Protein AF-A0A7C5S5B1-F1 (afdb_monomer)

Solvent-accessible surface area (backbone atoms only — not comparable to full-atom values): 14044 Å² total; per-residue (Å²): 132,90,48,67,21,18,16,51,65,74,89,55,60,49,72,67,15,40,52,41,48,51,36,43,62,54,70,46,83,62,82,63,63,29,61,77,14,32,23,47,77,67,80,85,59,68,52,52,33,21,38,44,18,24,42,30,31,57,77,70,72,34,48,59,76,55,89,88,73,77,79,62,73,26,40,37,37,43,47,44,54,26,31,36,39,35,38,82,34,47,38,22,26,37,30,38,26,39,29,66,60,62,76,93,36,61,42,76,59,54,86,89,52,49,77,50,76,28,77,60,92,57,35,34,41,40,39,38,34,34,92,82,60,56,48,50,73,47,44,81,36,64,46,31,35,32,80,56,74,39,87,66,51,41,81,60,61,72,50,33,9,26,67,45,28,43,84,42,58,68,48,81,38,69,62,70,76,60,87,65,74,80,66,77,61,50,73,49,72,39,59,70,65,25,74,19,57,28,37,40,38,29,68,31,68,37,37,38,35,37,23,43,85,86,70,49,75,77,47,74,52,74,46,55,60,44,80,44,79,48,81,40,60,95,48,79,72,43,61,31,38,37,39,37,40,44,94,94,47,76,49,78,45,80,41,40,29,99

Radius of gyration: 26.5 Å; Cα contacts (8 Å, |Δi|>4): 617; chains: 1; bounding box: 62×45×68 Å

Secondary structure (DSSP, 8-state):
---TT-TTSSS--SHHHHHHHHHHHTT---SS--HHHH-SS-SS--SHHHHHHHHHHHHHSSS-SSTT--PPPEEEEE-SSEEEEEE-S-EEEEEEEEESS-GGGEEE--TT-EEEEEEETTEEEEEEE-TT-PPPPSEEEEEEEESS--SS-EEEEEEEEETTS-B--EEEEE----SS------EEEESSSBSSEEEEEESS-EEEEEEETTS-EEEEEEE-SEEEEEE-TTS-SEEEEEEEEETTEEEEEEEEE-

Structure (mmCIF, N/CA/C/O backbone):
data_AF-A0A7C5S5B1-F1
#
_entry.id   AF-A0A7C5S5B1-F1
#
loop_
_atom_site.group_PDB
_atom_site.id
_atom_site.type_symbol
_atom_site.label_atom_id
_atom_site.label_alt_id
_atom_site.label_comp_id
_atom_site.label_asym_id
_atom_site.label_entity_id
_atom_site.label_seq_id
_atom_site.pdbx_PDB_ins_code
_atom_site.Cartn_x
_atom_site.Cartn_y
_atom_site.Cartn_z
_atom_site.occupancy
_atom_site.B_iso_or_equiv
_atom_site.auth_seq_id
_atom_site.auth_comp_id
_atom_site.auth_asym_id
_atom_site.auth_atom_id
_atom_site.pdbx_PDB_model_num
ATOM 1 N N . ASP A 1 1 ? 20.375 -7.289 -25.807 1.00 67.69 1 ASP A N 1
ATOM 2 C CA . ASP A 1 1 ? 20.723 -6.265 -24.810 1.00 67.69 1 ASP A CA 1
ATOM 3 C C . ASP A 1 1 ? 19.688 -6.277 -23.713 1.00 67.69 1 ASP A C 1
ATOM 5 O O . ASP A 1 1 ? 18.539 -6.585 -24.000 1.00 67.69 1 ASP A O 1
ATOM 9 N N . LEU A 1 2 ? 20.119 -6.026 -22.481 1.00 88.00 2 LEU A N 1
ATOM 10 C CA . LEU A 1 2 ? 19.233 -5.915 -21.328 1.00 88.00 2 LEU A CA 1
ATOM 11 C C . LEU A 1 2 ? 18.385 -4.647 -21.481 1.00 88.00 2 LEU A C 1
ATOM 13 O O . LEU A 1 2 ? 18.950 -3.563 -21.650 1.00 88.00 2 LEU A O 1
ATOM 17 N N . LEU A 1 3 ? 17.060 -4.782 -21.444 1.00 96.12 3 LEU A N 1
ATOM 18 C CA . LEU A 1 3 ? 16.121 -3.669 -21.568 1.00 96.12 3 LEU A CA 1
ATOM 19 C C . LEU A 1 3 ? 15.296 -3.585 -20.287 1.00 96.12 3 LEU A C 1
ATOM 21 O O . LEU A 1 3 ? 14.285 -4.257 -20.139 1.00 96.12 3 LEU A O 1
ATOM 25 N N . PHE A 1 4 ? 15.756 -2.772 -19.339 1.00 97.56 4 PHE A N 1
ATOM 26 C CA . PHE A 1 4 ? 15.071 -2.628 -18.058 1.00 97.56 4 PHE A CA 1
ATOM 27 C C . PHE A 1 4 ? 13.624 -2.180 -18.238 1.00 97.56 4 PHE A C 1
ATOM 29 O O . PHE A 1 4 ? 13.352 -1.238 -18.983 1.00 97.56 4 PHE A O 1
ATOM 36 N N . GLY A 1 5 ? 12.728 -2.842 -17.520 1.00 97.25 5 GLY A N 1
ATOM 37 C CA . GLY A 1 5 ? 11.296 -2.621 -17.582 1.00 97.25 5 GLY A CA 1
ATOM 38 C C . GLY A 1 5 ? 10.583 -3.408 -18.680 1.00 97.25 5 GLY A C 1
ATOM 39 O O . GLY A 1 5 ? 9.371 -3.440 -18.618 1.00 97.25 5 GLY A O 1
ATOM 40 N N . ASP A 1 6 ? 11.258 -4.064 -19.636 1.00 98.50 6 ASP A N 1
ATOM 41 C CA . ASP A 1 6 ? 10.621 -4.943 -20.646 1.00 98.50 6 ASP A CA 1
ATOM 42 C C . ASP A 1 6 ? 10.401 -6.346 -20.059 1.00 98.50 6 ASP A C 1
ATOM 44 O O . ASP A 1 6 ? 11.161 -7.295 -20.291 1.00 98.50 6 ASP A O 1
ATOM 48 N N . SER A 1 7 ? 9.395 -6.452 -19.199 1.00 98.25 7 SER A N 1
ATOM 49 C CA . SER A 1 7 ? 9.131 -7.648 -18.396 1.00 98.25 7 SER A CA 1
ATOM 50 C C . SER A 1 7 ? 8.442 -8.742 -19.209 1.00 98.25 7 SER A C 1
ATOM 52 O O . SER A 1 7 ? 8.578 -9.924 -18.883 1.00 98.25 7 SER A O 1
ATOM 54 N N . ASN A 1 8 ? 7.725 -8.372 -20.274 1.00 97.94 8 ASN A N 1
ATOM 55 C CA . ASN A 1 8 ? 7.031 -9.305 -21.162 1.00 97.94 8 ASN A CA 1
ATOM 56 C C . ASN A 1 8 ? 7.862 -9.714 -22.401 1.00 97.94 8 ASN A C 1
ATOM 58 O O . ASN A 1 8 ? 7.348 -10.413 -23.276 1.00 97.94 8 ASN A O 1
ATOM 62 N N . CYS A 1 9 ? 9.138 -9.324 -22.467 1.00 97.12 9 CYS A N 1
ATOM 63 C CA . CYS A 1 9 ? 10.077 -9.683 -23.530 1.00 97.12 9 CYS A CA 1
ATOM 64 C C . CYS A 1 9 ? 9.662 -9.221 -24.943 1.00 97.12 9 CYS A C 1
ATOM 66 O O . CYS A 1 9 ? 10.025 -9.880 -25.929 1.00 97.12 9 CYS A O 1
ATOM 68 N N . ASP A 1 10 ? 8.884 -8.144 -25.071 1.00 97.81 10 ASP A N 1
ATOM 69 C CA . ASP A 1 10 ? 8.371 -7.652 -26.355 1.00 97.81 10 ASP A CA 1
ATOM 70 C C . ASP A 1 10 ? 9.231 -6.546 -26.996 1.00 97.81 10 ASP A C 1
ATOM 72 O O . ASP A 1 10 ? 8.920 -6.070 -28.095 1.00 97.81 10 ASP A O 1
ATOM 76 N N . ILE A 1 11 ? 10.371 -6.213 -26.374 1.00 96.75 11 ILE A N 1
ATOM 77 C CA . ILE A 1 11 ? 11.351 -5.207 -26.818 1.00 96.75 11 ILE A CA 1
ATOM 78 C C . ILE A 1 11 ? 10.810 -3.769 -26.688 1.00 96.75 11 ILE A C 1
ATOM 80 O O . ILE A 1 11 ? 11.412 -2.810 -27.178 1.00 96.75 11 ILE A O 1
ATOM 84 N N . SER A 1 12 ? 9.690 -3.582 -25.997 1.00 97.12 12 SER A N 1
ATOM 85 C CA . SER A 1 12 ? 9.128 -2.277 -25.662 1.00 97.12 12 SER A CA 1
ATOM 86 C C . SER A 1 12 ? 8.942 -2.172 -24.154 1.00 97.12 12 SER A C 1
ATOM 88 O O . SER A 1 12 ? 8.744 -3.163 -23.477 1.00 97.12 12 SER A O 1
ATOM 90 N N . VAL A 1 13 ? 8.999 -0.949 -23.622 1.00 98.19 13 VAL A N 1
ATOM 91 C CA . VAL A 1 13 ? 8.692 -0.696 -22.207 1.00 98.19 13 VAL A CA 1
ATOM 92 C C . VAL A 1 13 ? 7.427 0.144 -22.141 1.00 98.19 13 VAL A C 1
ATOM 94 O O . VAL A 1 13 ? 7.411 1.297 -22.584 1.00 98.19 13 VAL A O 1
ATOM 97 N N . ASN A 1 14 ? 6.340 -0.445 -21.655 1.00 97.62 14 ASN A N 1
ATOM 98 C CA . ASN A 1 14 ? 5.025 0.173 -21.562 1.00 97.62 14 ASN A CA 1
ATOM 99 C C . ASN A 1 14 ? 4.201 -0.402 -20.392 1.00 97.62 14 ASN A C 1
ATOM 101 O O . ASN A 1 14 ? 4.670 -1.195 -19.582 1.00 97.62 14 ASN A O 1
ATOM 105 N N . VAL A 1 15 ? 2.945 0.031 -20.265 1.00 96.69 15 VAL A N 1
ATOM 106 C CA . VAL A 1 15 ? 2.075 -0.363 -19.142 1.00 96.69 15 VAL A CA 1
ATOM 107 C C . VAL A 1 15 ? 1.866 -1.881 -19.032 1.00 96.69 15 VAL A C 1
ATOM 10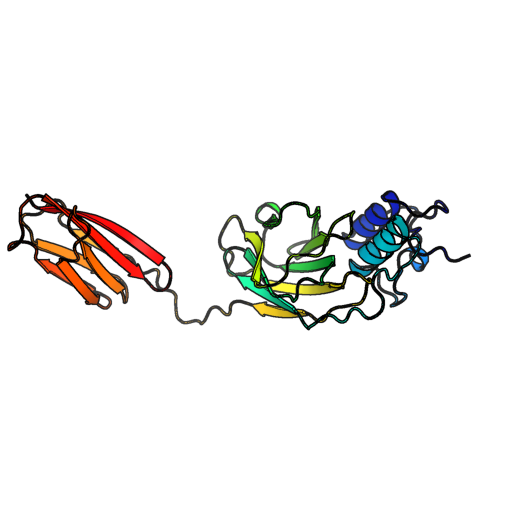9 O O . VAL A 1 15 ? 1.658 -2.386 -17.930 1.00 96.69 15 VAL A O 1
ATOM 112 N N . LEU A 1 16 ? 1.944 -2.625 -20.140 1.00 98.00 16 LEU A N 1
ATOM 113 C CA . LEU A 1 16 ? 1.831 -4.084 -20.128 1.00 98.00 16 LEU A CA 1
ATOM 114 C C . LEU A 1 16 ? 2.966 -4.736 -19.342 1.00 98.00 16 LEU A C 1
ATOM 116 O O . LEU A 1 16 ? 2.739 -5.773 -18.721 1.00 98.00 16 LEU A O 1
ATOM 120 N N . ASP A 1 17 ? 4.143 -4.122 -19.302 1.00 98.56 17 ASP A N 1
ATOM 121 C CA . ASP A 1 17 ? 5.257 -4.623 -18.512 1.00 98.56 17 ASP A CA 1
ATOM 122 C C . ASP A 1 17 ? 5.016 -4.467 -17.021 1.00 98.56 17 ASP A C 1
ATOM 124 O O . ASP A 1 17 ? 5.146 -5.436 -16.282 1.00 98.56 17 ASP A O 1
ATOM 128 N N . ALA A 1 18 ? 4.552 -3.291 -16.587 1.00 97.50 18 ALA A N 1
ATOM 129 C CA . ALA A 1 18 ? 4.177 -3.067 -15.193 1.00 97.50 18 ALA A CA 1
ATOM 130 C C . ALA A 1 18 ? 3.102 -4.074 -14.741 1.00 97.50 18 ALA A C 1
ATOM 132 O O . ALA A 1 18 ? 3.206 -4.660 -13.665 1.00 97.50 18 ALA A O 1
ATOM 133 N N . ILE A 1 19 ? 2.103 -4.347 -15.591 1.00 97.69 19 ILE A N 1
ATOM 134 C CA . ILE A 1 19 ? 1.089 -5.385 -15.339 1.00 97.69 19 ILE A CA 1
ATOM 135 C C . ILE A 1 19 ? 1.704 -6.793 -15.304 1.00 97.69 19 ILE A C 1
ATOM 137 O O . ILE A 1 19 ? 1.290 -7.635 -14.506 1.00 97.69 19 ILE A O 1
ATOM 141 N N . THR A 1 20 ? 2.687 -7.072 -16.156 1.00 98.50 20 THR A N 1
ATOM 142 C CA . THR A 1 20 ? 3.389 -8.362 -16.191 1.00 98.50 20 THR A CA 1
ATOM 143 C C . THR A 1 20 ? 4.185 -8.586 -14.904 1.00 98.50 20 THR A C 1
ATOM 145 O O . THR A 1 20 ? 4.078 -9.659 -14.307 1.00 98.50 20 THR A O 1
ATOM 148 N N . THR A 1 21 ? 4.879 -7.562 -14.408 1.00 98.44 21 THR A N 1
ATOM 149 C CA . THR A 1 21 ? 5.582 -7.585 -13.118 1.00 98.44 21 THR A CA 1
ATOM 150 C C . THR A 1 21 ? 4.613 -7.761 -11.952 1.00 98.44 21 THR A C 1
ATOM 152 O O . THR A 1 21 ? 4.827 -8.634 -11.114 1.00 98.44 21 THR A O 1
ATOM 155 N N . VAL A 1 22 ? 3.482 -7.039 -11.940 1.00 98.19 22 VAL A N 1
ATOM 156 C CA . VAL A 1 22 ? 2.398 -7.246 -10.956 1.00 98.19 22 VAL A CA 1
ATOM 157 C C . VAL A 1 22 ? 1.950 -8.707 -10.937 1.00 98.19 22 VAL A C 1
ATOM 159 O O . VAL A 1 22 ? 1.854 -9.309 -9.870 1.00 98.19 22 VAL A O 1
ATOM 162 N N . ASN A 1 23 ? 1.700 -9.305 -12.105 1.00 97.94 23 ASN A N 1
ATOM 163 C CA . ASN A 1 23 ? 1.279 -10.701 -12.192 1.00 97.94 23 ASN A CA 1
ATOM 164 C C . ASN A 1 23 ? 2.319 -11.655 -11.599 1.00 97.94 23 ASN A C 1
ATOM 166 O O . ASN A 1 23 ? 1.945 -12.536 -10.825 1.00 97.94 23 ASN A O 1
ATOM 170 N N . PHE A 1 24 ? 3.598 -11.463 -11.927 1.00 98.06 24 PHE A N 1
ATOM 171 C CA . PHE A 1 24 ? 4.688 -12.260 -11.368 1.00 98.06 24 PHE A CA 1
ATOM 172 C C . PHE A 1 24 ? 4.740 -12.162 -9.834 1.00 98.06 24 PHE A C 1
ATOM 174 O O . PHE A 1 24 ? 4.733 -13.185 -9.148 1.00 98.06 24 PHE A O 1
ATOM 181 N N . ILE A 1 25 ? 4.703 -10.942 -9.285 1.00 97.62 25 ILE A N 1
ATOM 182 C CA . ILE A 1 25 ? 4.757 -10.684 -7.834 1.00 97.62 25 ILE A CA 1
ATOM 183 C C . ILE A 1 25 ? 3.582 -11.333 -7.099 1.00 97.62 25 ILE A C 1
ATOM 185 O O . ILE A 1 25 ? 3.735 -11.901 -6.016 1.00 97.62 25 ILE A O 1
ATOM 189 N N . LEU A 1 26 ? 2.396 -11.283 -7.702 1.00 95.38 26 LEU A N 1
ATOM 190 C CA . LEU A 1 26 ? 1.177 -11.886 -7.167 1.00 95.38 26 LEU A CA 1
ATOM 191 C C . LEU A 1 26 ? 1.145 -13.420 -7.296 1.00 95.38 26 LEU A C 1
ATOM 193 O O . LEU A 1 26 ? 0.157 -14.051 -6.920 1.00 95.38 26 LEU A O 1
ATOM 197 N N . GLY A 1 27 ? 2.224 -14.039 -7.782 1.00 94.31 27 GLY A N 1
ATOM 198 C CA . GLY A 1 27 ? 2.364 -15.489 -7.897 1.00 94.31 27 GLY A CA 1
ATOM 199 C C . GLY A 1 27 ? 1.636 -16.086 -9.099 1.00 94.31 27 GLY A C 1
ATOM 200 O O . GLY A 1 27 ? 1.498 -17.310 -9.180 1.00 94.31 27 GLY A O 1
ATOM 201 N N . ASN A 1 28 ? 1.177 -15.251 -10.035 1.00 94.50 28 ASN A N 1
ATOM 202 C CA . ASN A 1 28 ? 0.786 -15.729 -11.353 1.00 94.50 28 ASN A CA 1
ATOM 203 C C . ASN A 1 28 ? 2.050 -16.065 -12.154 1.00 94.50 28 ASN A C 1
ATOM 205 O O . ASN A 1 28 ? 3.147 -15.602 -11.851 1.00 94.50 28 ASN A O 1
ATOM 209 N N . ASN A 1 29 ? 1.893 -16.878 -13.194 1.00 94.12 29 ASN A N 1
ATOM 210 C CA . ASN A 1 29 ? 3.006 -17.320 -14.028 1.00 94.12 29 ASN A CA 1
ATOM 211 C C . ASN A 1 29 ? 2.892 -16.697 -15.430 1.00 94.12 29 ASN A C 1
ATOM 213 O O . ASN A 1 29 ? 2.373 -17.370 -16.327 1.00 94.12 29 ASN A O 1
ATOM 217 N N . PRO A 1 30 ? 3.271 -15.414 -15.615 1.00 96.31 30 PRO A N 1
ATOM 218 C CA . PRO A 1 30 ? 3.295 -14.807 -16.941 1.00 96.31 30 PRO A CA 1
ATOM 219 C C . PRO A 1 30 ? 4.265 -15.563 -17.860 1.00 96.31 30 PRO A C 1
ATOM 221 O O . PRO A 1 30 ? 5.334 -15.992 -17.429 1.00 96.31 30 PRO A O 1
ATOM 224 N N . ASP A 1 31 ? 3.868 -15.743 -19.119 1.00 95.50 31 ASP A N 1
ATOM 225 C CA . ASP A 1 31 ? 4.674 -16.400 -20.149 1.00 95.50 31 ASP A CA 1
ATOM 226 C C . ASP A 1 31 ? 4.518 -15.629 -21.475 1.00 95.50 31 ASP A C 1
ATOM 228 O O . ASP A 1 31 ? 3.399 -15.555 -21.999 1.00 95.50 31 ASP A O 1
ATOM 232 N N . PRO A 1 32 ? 5.592 -15.025 -22.015 1.00 95.94 32 PRO A N 1
ATOM 233 C CA . PRO A 1 32 ? 6.959 -15.021 -21.482 1.00 95.94 32 PRO A CA 1
ATOM 234 C C . PRO A 1 32 ? 7.130 -14.106 -20.253 1.00 95.94 32 PRO A C 1
ATOM 236 O O . PRO A 1 32 ? 6.294 -13.249 -19.970 1.00 95.94 32 PRO A O 1
ATOM 239 N N . PHE A 1 33 ? 8.247 -14.282 -19.541 1.00 98.06 33 PHE A N 1
ATOM 240 C CA . PHE A 1 33 ? 8.680 -13.384 -18.469 1.00 98.06 33 PHE A CA 1
ATOM 241 C C . PHE A 1 33 ? 10.201 -13.202 -18.484 1.00 98.06 33 PHE A C 1
ATOM 243 O O . PHE A 1 33 ? 10.954 -14.168 -18.330 1.00 98.06 33 PHE A O 1
ATOM 250 N N . CYS A 1 34 ? 10.656 -11.962 -18.663 1.00 98.00 34 CYS A N 1
ATOM 251 C CA . CYS A 1 34 ? 12.070 -11.603 -18.696 1.00 98.00 34 CYS A CA 1
ATOM 252 C C . CYS A 1 34 ? 12.517 -11.097 -17.324 1.00 98.00 34 CYS A C 1
ATOM 254 O O . CYS A 1 34 ? 12.536 -9.894 -17.087 1.00 98.00 34 CYS A O 1
ATOM 256 N N . PHE A 1 35 ? 12.905 -12.018 -16.435 1.00 97.94 35 PHE A N 1
ATOM 257 C CA . PHE A 1 35 ? 13.292 -11.692 -15.055 1.00 97.94 35 PHE A CA 1
ATOM 258 C C . PHE A 1 35 ? 14.371 -10.601 -14.982 1.00 97.94 35 PHE A C 1
ATOM 260 O O . PHE A 1 35 ? 14.178 -9.616 -14.289 1.00 97.94 35 PHE A O 1
ATOM 267 N N . ASP A 1 36 ? 15.459 -10.723 -15.752 1.00 98.06 36 ASP A N 1
ATOM 268 C CA . ASP A 1 36 ? 16.558 -9.744 -15.713 1.00 98.06 36 ASP A CA 1
ATOM 269 C C . ASP A 1 36 ? 16.122 -8.338 -16.174 1.00 98.06 36 ASP A C 1
ATOM 271 O O . ASP A 1 36 ? 16.683 -7.337 -15.735 1.00 98.06 36 ASP A O 1
ATOM 275 N N . ASN A 1 37 ? 15.138 -8.249 -17.077 1.00 98.19 37 ASN A N 1
ATOM 276 C CA . ASN A 1 37 ? 14.565 -6.968 -17.495 1.00 98.19 37 ASN A CA 1
ATOM 277 C C . ASN A 1 37 ? 13.599 -6.422 -16.434 1.00 98.19 37 ASN A C 1
ATOM 279 O O . ASN A 1 37 ? 13.544 -5.208 -16.235 1.00 98.19 37 ASN A O 1
ATOM 283 N N . ALA A 1 38 ? 12.831 -7.314 -15.803 1.00 98.25 38 ALA A N 1
ATOM 284 C CA . ALA A 1 38 ? 11.865 -6.992 -14.764 1.00 98.25 38 ALA A CA 1
ATOM 285 C C . ALA A 1 38 ? 12.537 -6.559 -13.455 1.00 98.25 38 ALA A C 1
ATOM 287 O O . ALA A 1 38 ? 11.957 -5.742 -12.765 1.00 98.25 38 ALA A O 1
ATOM 288 N N . ASP A 1 39 ? 13.737 -7.049 -13.138 1.00 98.19 39 ASP A N 1
ATOM 289 C CA . ASP A 1 39 ? 14.587 -6.580 -12.032 1.00 98.19 39 ASP A CA 1
ATOM 290 C C . ASP A 1 39 ? 15.260 -5.249 -12.428 1.00 98.19 39 ASP A C 1
ATOM 292 O O . ASP A 1 39 ? 16.389 -5.169 -12.935 1.00 98.19 39 ASP A O 1
ATOM 296 N N . VAL A 1 40 ? 14.497 -4.165 -12.297 1.00 97.25 40 VAL A N 1
ATOM 297 C CA . VAL A 1 40 ? 14.873 -2.828 -12.754 1.00 97.25 40 VAL A CA 1
ATOM 298 C C . VAL A 1 40 ? 15.928 -2.223 -11.839 1.00 97.25 40 VAL A C 1
ATOM 300 O O . VAL A 1 40 ? 16.819 -1.522 -12.339 1.00 97.25 40 VAL A O 1
ATOM 303 N N . ASN A 1 41 ? 15.857 -2.453 -10.529 1.00 95.12 41 ASN A N 1
ATOM 304 C CA . ASN A 1 41 ? 16.839 -1.920 -9.583 1.00 95.12 41 ASN A CA 1
ATOM 305 C C . ASN A 1 41 ? 18.106 -2.805 -9.462 1.00 95.12 41 ASN A C 1
ATOM 307 O O . ASN A 1 41 ? 19.127 -2.321 -8.969 1.00 95.12 41 ASN A O 1
ATOM 311 N N . GLN A 1 42 ? 18.084 -4.015 -10.031 1.00 95.25 42 GLN A N 1
ATOM 312 C CA . GLN A 1 42 ? 19.177 -4.990 -10.082 1.00 95.25 42 GLN A CA 1
ATOM 313 C C . GLN A 1 42 ? 19.588 -5.545 -8.716 1.00 95.25 42 GLN A C 1
ATOM 315 O O . GLN A 1 42 ? 20.778 -5.802 -8.484 1.00 95.25 42 GLN A O 1
ATOM 320 N N . ASP A 1 43 ? 18.637 -5.706 -7.802 1.00 96.12 43 ASP A N 1
ATOM 321 C CA . ASP A 1 43 ? 18.888 -6.293 -6.486 1.00 96.12 43 ASP A CA 1
ATOM 322 C C . ASP A 1 43 ? 18.699 -7.825 -6.452 1.00 96.12 43 ASP A C 1
ATOM 324 O O . ASP A 1 43 ? 19.036 -8.475 -5.454 1.00 96.12 43 ASP A O 1
ATOM 328 N N . GLY A 1 44 ? 18.274 -8.420 -7.571 1.00 97.12 44 GLY A N 1
ATOM 329 C CA . GLY A 1 44 ? 18.023 -9.850 -7.720 1.00 97.12 44 GLY A CA 1
ATOM 330 C C . GLY A 1 44 ? 16.641 -10.292 -7.234 1.00 97.12 44 GLY A C 1
ATOM 331 O O . GLY A 1 44 ? 16.388 -11.500 -7.155 1.00 97.12 44 GLY A O 1
ATOM 332 N N . ILE A 1 45 ? 15.763 -9.354 -6.888 1.00 97.38 45 ILE A N 1
ATOM 333 C CA . ILE A 1 45 ? 14.381 -9.560 -6.469 1.00 97.38 45 ILE A CA 1
ATOM 334 C C . ILE A 1 45 ? 13.489 -8.807 -7.461 1.00 97.38 45 ILE A C 1
ATOM 336 O O . ILE A 1 45 ? 13.871 -7.786 -8.007 1.00 97.38 45 ILE A O 1
ATOM 340 N N . VAL A 1 46 ? 12.303 -9.353 -7.736 1.00 98.38 46 VAL A N 1
ATOM 341 C CA . VAL A 1 46 ? 11.269 -8.621 -8.474 1.00 98.38 46 VAL A CA 1
ATOM 342 C C . VAL A 1 46 ? 10.122 -8.345 -7.517 1.00 98.38 46 VAL A C 1
ATOM 344 O O . VAL A 1 46 ? 9.436 -9.279 -7.086 1.00 98.38 46 VAL A O 1
ATOM 347 N N . ASP A 1 47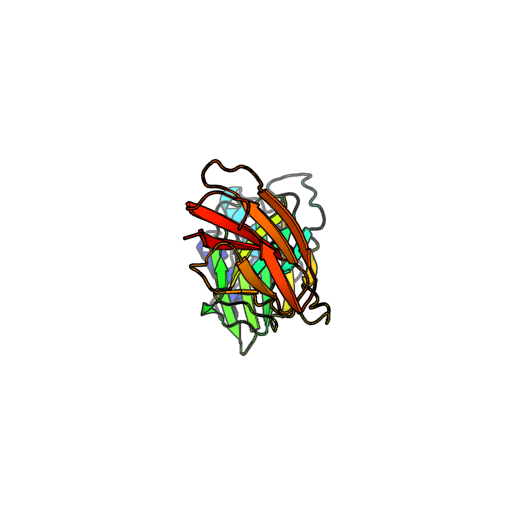 ? 9.926 -7.077 -7.173 1.00 98.44 47 ASP A N 1
ATOM 348 C CA . ASP A 1 47 ? 8.883 -6.608 -6.266 1.00 98.44 47 ASP A CA 1
ATOM 349 C C . ASP A 1 47 ? 8.295 -5.244 -6.688 1.00 98.44 47 ASP A C 1
ATOM 351 O O . ASP A 1 47 ? 8.394 -4.809 -7.839 1.00 98.44 47 ASP A O 1
ATOM 355 N N . VAL A 1 48 ? 7.567 -4.580 -5.787 1.00 98.44 48 VAL A N 1
ATOM 356 C CA . VAL A 1 48 ? 6.939 -3.282 -6.082 1.00 98.44 48 VAL A CA 1
ATOM 357 C C . VAL A 1 48 ? 7.933 -2.199 -6.507 1.00 98.44 48 VAL A C 1
ATOM 359 O O . VAL A 1 48 ? 7.550 -1.275 -7.227 1.00 98.44 48 VAL A O 1
ATOM 362 N N . ILE A 1 49 ? 9.195 -2.290 -6.090 1.00 98.31 49 ILE A N 1
ATOM 363 C CA . ILE A 1 49 ? 10.239 -1.336 -6.457 1.00 98.31 49 ILE A CA 1
ATOM 364 C C . ILE A 1 49 ? 10.467 -1.369 -7.972 1.00 98.31 49 ILE A C 1
ATOM 366 O O . ILE A 1 49 ? 10.576 -0.318 -8.607 1.00 98.31 49 ILE A O 1
ATOM 370 N N . ASP A 1 50 ? 10.402 -2.546 -8.585 1.00 98.56 50 ASP A N 1
ATOM 371 C CA . ASP A 1 50 ? 10.557 -2.710 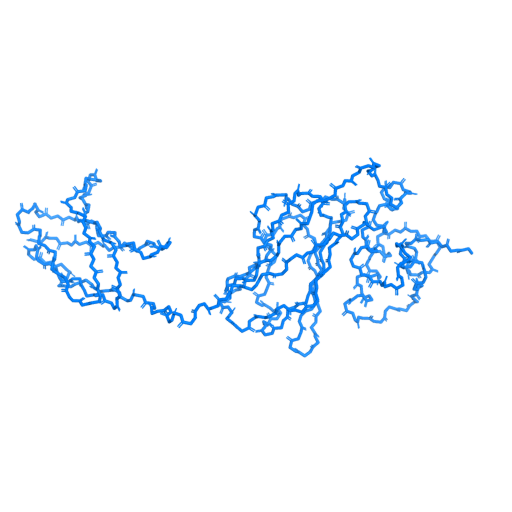-10.027 1.00 98.56 50 ASP A CA 1
ATOM 372 C C . ASP A 1 50 ? 9.369 -2.207 -10.835 1.00 98.56 50 ASP A C 1
ATOM 374 O O . ASP A 1 50 ? 9.536 -1.692 -11.946 1.00 98.56 50 ASP A O 1
ATOM 378 N N . ILE A 1 51 ? 8.163 -2.292 -10.266 1.00 98.31 51 ILE A N 1
ATOM 379 C CA . ILE A 1 51 ? 6.976 -1.654 -10.846 1.00 98.31 51 ILE A CA 1
ATOM 380 C C . ILE A 1 51 ? 7.216 -0.143 -10.933 1.00 98.31 51 ILE A C 1
ATOM 382 O O . ILE A 1 51 ? 7.017 0.451 -11.994 1.00 98.31 51 ILE A O 1
ATOM 386 N N . ILE A 1 52 ? 7.693 0.476 -9.847 1.00 97.88 52 ILE A N 1
ATOM 387 C CA . ILE A 1 52 ? 7.991 1.915 -9.808 1.00 97.88 52 ILE A CA 1
ATOM 388 C C . ILE A 1 52 ? 9.083 2.258 -10.828 1.00 97.88 52 ILE A C 1
ATOM 390 O O . ILE A 1 52 ? 8.936 3.207 -11.598 1.00 97.88 52 ILE A O 1
ATOM 394 N N . GLY A 1 53 ? 10.155 1.463 -10.888 1.00 97.75 53 GLY A N 1
ATOM 395 C CA . GLY A 1 53 ? 11.247 1.660 -11.842 1.00 97.75 53 GLY A CA 1
ATOM 396 C C . GLY A 1 53 ? 10.775 1.571 -13.295 1.00 97.75 53 GLY A C 1
ATOM 397 O O . GLY A 1 53 ? 11.134 2.415 -14.119 1.00 97.75 53 GLY A O 1
ATOM 398 N N . THR A 1 54 ? 9.913 0.602 -13.600 1.00 98.19 54 THR A N 1
ATOM 399 C CA . THR A 1 54 ? 9.286 0.442 -14.920 1.00 98.19 54 THR A CA 1
ATOM 400 C C . THR A 1 54 ? 8.423 1.656 -15.264 1.00 98.19 54 THR A C 1
ATOM 402 O O . THR A 1 54 ? 8.566 2.229 -16.343 1.00 98.19 54 THR A O 1
ATOM 405 N N . ILE A 1 55 ? 7.586 2.123 -14.334 1.00 97.62 55 ILE A N 1
ATOM 406 C CA . ILE A 1 55 ? 6.754 3.324 -14.512 1.00 97.62 55 ILE A CA 1
ATOM 407 C C . ILE A 1 55 ? 7.618 4.567 -14.755 1.00 97.62 55 ILE A C 1
ATOM 409 O O . ILE A 1 55 ? 7.332 5.349 -15.662 1.00 97.62 55 ILE A O 1
ATOM 413 N N . ASN A 1 56 ? 8.723 4.727 -14.028 1.00 97.00 56 ASN A N 1
ATOM 414 C CA . ASN A 1 56 ? 9.656 5.831 -14.245 1.00 97.00 56 ASN A CA 1
ATOM 415 C C . ASN A 1 56 ? 10.251 5.818 -15.660 1.00 97.00 56 ASN A C 1
ATOM 417 O O . ASN A 1 56 ? 10.316 6.871 -16.310 1.00 97.00 56 ASN A O 1
ATOM 421 N N . ILE A 1 57 ? 10.617 4.636 -16.171 1.00 97.38 57 ILE A N 1
ATOM 422 C CA . ILE A 1 57 ? 11.102 4.469 -17.547 1.00 97.38 57 ILE A CA 1
ATOM 423 C C . ILE A 1 57 ? 10.002 4.828 -18.551 1.00 97.38 57 ILE A C 1
ATOM 425 O O . ILE A 1 57 ? 10.278 5.558 -19.501 1.00 97.38 57 ILE A O 1
ATOM 429 N N . ILE A 1 58 ? 8.758 4.395 -18.332 1.00 97.00 58 ILE A N 1
ATOM 430 C CA . ILE A 1 58 ? 7.621 4.726 -19.209 1.00 97.00 58 ILE A CA 1
ATOM 431 C C . ILE A 1 58 ? 7.396 6.243 -19.272 1.00 97.00 58 ILE A C 1
ATOM 433 O O . ILE A 1 58 ? 7.192 6.799 -20.351 1.00 97.00 58 ILE A O 1
ATOM 437 N N . LEU A 1 59 ? 7.432 6.921 -18.123 1.00 95.25 59 LEU A N 1
ATOM 438 C CA . LEU A 1 59 ? 7.105 8.344 -18.021 1.00 95.25 59 LEU A CA 1
ATOM 439 C C . LEU A 1 59 ? 8.241 9.264 -18.484 1.00 95.25 59 LEU A C 1
ATOM 441 O O . LEU A 1 59 ? 7.978 10.341 -19.019 1.00 95.25 59 LEU A O 1
ATOM 445 N N . SER A 1 60 ? 9.499 8.877 -18.254 1.00 94.19 60 SER A N 1
ATOM 446 C CA . SER A 1 60 ? 10.656 9.774 -18.410 1.00 94.19 60 SER A CA 1
ATOM 447 C C . SER A 1 60 ? 11.827 9.196 -19.209 1.00 94.19 60 SER A C 1
ATOM 449 O O . SER A 1 60 ? 12.773 9.918 -19.525 1.00 94.19 60 SER A O 1
ATOM 451 N N . GLY A 1 61 ? 11.795 7.902 -19.532 1.00 94.00 61 GLY A N 1
ATOM 452 C CA . GLY A 1 61 ? 12.924 7.174 -20.115 1.00 94.00 61 GLY A CA 1
ATOM 453 C C . GLY A 1 61 ? 14.072 6.912 -19.134 1.00 94.00 61 GLY A C 1
ATOM 454 O O . GLY A 1 61 ? 15.140 6.467 -19.553 1.00 94.00 61 GLY A O 1
ATOM 455 N N . GLN A 1 62 ? 13.893 7.206 -17.843 1.00 91.44 62 GLN A N 1
ATOM 456 C CA . GLN A 1 62 ? 14.908 7.052 -16.802 1.00 91.44 62 GLN A CA 1
ATOM 457 C C . GLN A 1 62 ? 14.338 6.293 -15.605 1.00 91.44 62 GLN A C 1
ATOM 459 O O . GLN A 1 62 ? 13.179 6.473 -15.260 1.00 91.44 62 GLN A O 1
ATOM 464 N N . LYS A 1 63 ? 15.171 5.487 -14.936 1.00 87.38 63 LYS A N 1
ATOM 465 C CA . LYS A 1 63 ? 14.792 4.779 -13.700 1.00 87.38 63 LYS A CA 1
ATOM 466 C C . LYS A 1 63 ? 14.554 5.735 -12.524 1.00 87.38 63 LYS A C 1
ATOM 468 O O . LYS A 1 63 ? 13.647 5.515 -11.730 1.00 87.38 63 LYS A O 1
ATOM 473 N N . ASN A 1 64 ? 15.339 6.815 -12.452 1.00 87.81 64 ASN A N 1
ATOM 474 C CA . ASN A 1 64 ? 15.343 7.759 -11.333 1.00 87.81 64 ASN A CA 1
ATOM 475 C C . ASN A 1 64 ? 14.921 9.137 -11.848 1.00 87.81 64 ASN A C 1
ATOM 477 O O . ASN A 1 64 ? 15.664 9.772 -12.597 1.00 87.81 64 ASN A O 1
ATOM 481 N N . MET A 1 65 ? 13.740 9.602 -11.445 1.00 85.94 65 MET A N 1
ATOM 482 C CA . MET A 1 65 ? 13.145 10.844 -11.950 1.00 85.94 65 MET A CA 1
ATOM 483 C C . MET A 1 65 ? 13.532 12.079 -11.118 1.00 85.94 65 MET A C 1
ATOM 485 O O . MET A 1 65 ? 13.502 13.205 -11.616 1.00 85.94 65 MET A O 1
ATOM 489 N N . PHE A 1 66 ? 13.935 11.884 -9.859 1.00 88.94 66 PHE A N 1
ATOM 490 C CA . PHE A 1 66 ? 14.152 12.951 -8.880 1.00 88.94 66 PHE A CA 1
ATOM 491 C C . PHE A 1 66 ? 15.565 12.890 -8.279 1.00 88.94 66 PHE A C 1
ATOM 493 O O . PHE A 1 66 ? 15.758 12.357 -7.182 1.00 88.94 66 PHE A O 1
ATOM 500 N N . PRO A 1 67 ? 16.588 13.442 -8.960 1.00 87.88 67 PRO A N 1
ATOM 501 C CA . PRO A 1 67 ? 17.955 13.449 -8.450 1.00 87.88 67 PRO A CA 1
ATOM 502 C C . PRO A 1 67 ? 18.059 14.080 -7.054 1.00 87.88 67 PRO A C 1
ATOM 504 O O . PRO A 1 67 ? 17.617 15.208 -6.838 1.00 87.88 67 PRO A O 1
ATOM 507 N N . GLY A 1 68 ? 18.684 13.366 -6.115 1.00 88.44 68 GLY A N 1
ATOM 508 C CA . GLY A 1 68 ? 18.903 13.845 -4.746 1.00 88.44 68 GLY A CA 1
ATOM 509 C C . GLY A 1 68 ? 17.696 13.723 -3.810 1.00 88.44 68 GLY A C 1
ATOM 510 O O . GLY A 1 68 ? 17.758 14.247 -2.697 1.00 88.44 68 GLY A O 1
ATOM 511 N N . LEU A 1 69 ? 16.618 13.049 -4.228 1.00 91.69 69 LEU A N 1
ATOM 512 C CA . LEU A 1 69 ? 15.543 12.645 -3.324 1.00 91.69 69 LEU A CA 1
ATOM 513 C C . LEU A 1 69 ? 16.110 11.739 -2.223 1.00 91.69 69 LEU A C 1
ATOM 515 O O . LEU A 1 69 ? 16.846 10.801 -2.501 1.00 91.69 69 LEU A O 1
ATOM 519 N N . VAL A 1 70 ? 15.762 12.033 -0.972 1.00 92.75 70 VAL A N 1
ATOM 520 C CA . VAL A 1 70 ? 16.112 11.207 0.186 1.00 92.75 70 VAL A CA 1
ATOM 521 C C . VAL A 1 70 ? 14.854 11.014 1.014 1.00 92.75 70 VAL A C 1
ATOM 523 O O . VAL A 1 70 ? 14.309 11.984 1.545 1.00 92.75 70 VAL A O 1
ATOM 526 N N . SER A 1 71 ? 14.413 9.767 1.123 1.00 94.94 71 SER A N 1
ATOM 527 C CA . SER A 1 71 ? 13.264 9.375 1.937 1.00 94.94 71 SER A CA 1
ATOM 528 C C . SER A 1 71 ? 13.658 9.158 3.394 1.00 94.94 71 SER A C 1
ATOM 530 O O . SER A 1 71 ? 14.754 8.683 3.702 1.00 94.94 71 SER A O 1
ATOM 532 N N . LYS A 1 72 ? 12.748 9.481 4.310 1.00 95.62 72 LYS A N 1
ATOM 533 C CA . LYS A 1 72 ? 12.825 9.04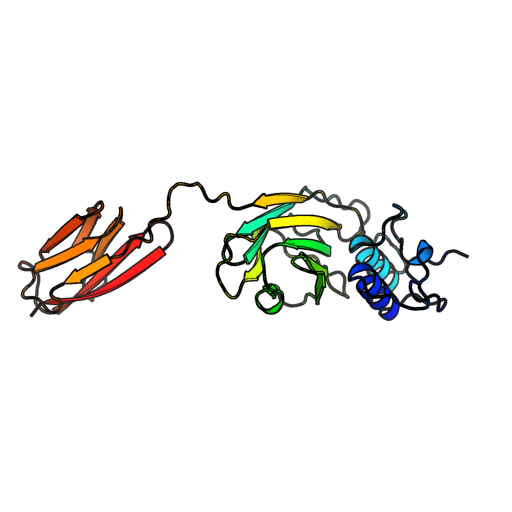5 5.709 1.00 95.62 72 LYS A CA 1
ATOM 534 C C . LYS A 1 72 ? 12.245 7.6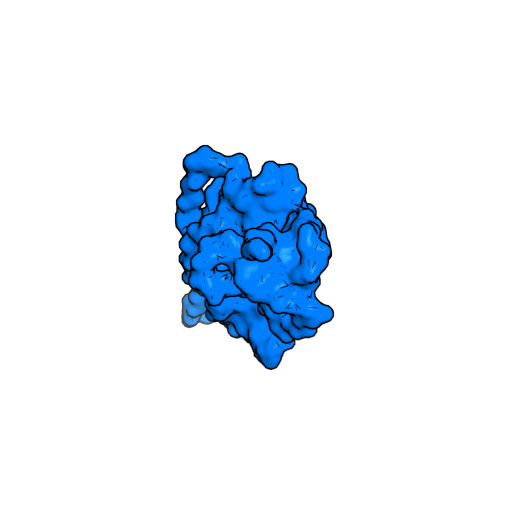41 5.864 1.00 95.62 72 LYS A C 1
ATOM 536 O O . LYS A 1 72 ? 11.329 7.270 5.136 1.00 95.62 72 LYS A O 1
ATOM 541 N N . ASP A 1 73 ? 12.714 6.917 6.881 1.00 96.94 73 ASP A N 1
ATOM 542 C CA . ASP A 1 73 ? 12.064 5.689 7.350 1.00 96.94 73 ASP A CA 1
ATOM 543 C C . ASP A 1 73 ? 10.561 5.939 7.573 1.00 96.94 73 ASP A C 1
ATOM 545 O O . ASP A 1 73 ? 10.164 6.949 8.170 1.00 96.94 73 ASP A O 1
ATOM 549 N N . ALA A 1 74 ? 9.732 4.994 7.134 1.00 95.75 74 ALA A N 1
ATOM 550 C CA . ALA A 1 74 ? 8.285 5.044 7.300 1.00 95.75 74 ALA A CA 1
ATOM 551 C C . ALA A 1 74 ? 7.803 3.987 8.307 1.00 95.75 74 ALA A C 1
ATOM 553 O O . ALA A 1 74 ? 8.467 2.983 8.573 1.00 95.75 74 ALA A O 1
ATOM 554 N N . GLY A 1 75 ? 6.646 4.239 8.916 1.00 96.19 75 GLY A N 1
ATOM 555 C CA . GLY A 1 75 ? 6.001 3.333 9.865 1.00 96.19 75 GLY A CA 1
ATOM 556 C C . GLY A 1 75 ? 4.697 2.798 9.293 1.00 96.19 75 GLY A C 1
ATOM 557 O O . GLY A 1 75 ? 3.899 3.576 8.778 1.00 96.19 75 GLY A O 1
ATOM 558 N N . ILE A 1 76 ? 4.457 1.497 9.407 1.00 97.19 76 ILE A N 1
ATOM 559 C CA . ILE A 1 76 ? 3.190 0.872 9.014 1.00 97.19 76 ILE A CA 1
ATOM 560 C C . ILE A 1 76 ? 2.550 0.206 10.230 1.00 97.19 76 ILE A C 1
ATOM 562 O O . ILE A 1 76 ? 3.224 -0.490 10.989 1.00 97.19 76 ILE A O 1
ATOM 566 N N . PHE A 1 77 ? 1.263 0.448 10.443 1.00 93.88 77 PHE A N 1
ATOM 567 C CA . PHE A 1 77 ? 0.548 0.108 11.667 1.00 93.88 77 PHE A CA 1
ATOM 568 C C . PHE A 1 77 ? -0.646 -0.773 11.328 1.00 93.88 77 PHE A C 1
ATOM 570 O O . PHE A 1 77 ? -1.526 -0.360 10.579 1.00 93.88 77 PHE A O 1
ATOM 577 N N . MET A 1 78 ? -0.669 -1.985 11.877 1.00 91.81 78 MET A N 1
ATOM 578 C CA . MET A 1 78 ? -1.821 -2.875 11.796 1.00 91.81 78 MET A CA 1
ATOM 579 C C . MET A 1 78 ? -2.739 -2.618 12.980 1.00 91.81 78 MET A C 1
ATOM 581 O O . MET A 1 78 ? -2.351 -2.863 14.125 1.00 91.81 78 MET A O 1
ATOM 585 N N . ASN A 1 79 ? -3.936 -2.132 12.685 1.00 87.25 79 ASN A N 1
ATOM 586 C CA . ASN A 1 79 ? -5.005 -1.878 13.637 1.00 87.25 79 ASN A CA 1
ATOM 587 C C . ASN A 1 79 ? -6.107 -2.930 13.463 1.00 87.25 79 ASN A C 1
ATOM 589 O O . ASN A 1 79 ? -6.077 -3.738 12.536 1.00 87.25 79 ASN A O 1
ATOM 593 N N . GLN A 1 80 ? -7.094 -2.927 14.358 1.00 82.19 80 GLN A N 1
ATOM 594 C CA . GLN A 1 80 ? -8.219 -3.858 14.243 1.00 82.19 80 GLN A CA 1
ATOM 595 C C . GLN A 1 80 ? -9.087 -3.553 13.022 1.00 82.19 80 GLN A C 1
ATOM 597 O O . GLN A 1 80 ? -9.623 -4.469 12.419 1.00 82.19 80 GLN A O 1
ATOM 602 N N . ASP A 1 81 ? -9.235 -2.283 12.669 1.00 83.31 81 ASP A N 1
ATOM 603 C CA . ASP A 1 81 ? -10.110 -1.766 11.619 1.00 83.31 81 ASP A CA 1
ATOM 604 C C . ASP A 1 81 ? -9.393 -1.521 10.284 1.00 83.31 81 ASP A C 1
ATOM 606 O O . ASP A 1 81 ? -10.020 -1.059 9.330 1.00 83.31 81 ASP A O 1
ATOM 610 N N . GLY A 1 82 ? -8.097 -1.826 10.191 1.00 90.38 82 GLY A N 1
ATOM 611 C CA . GLY A 1 82 ? -7.341 -1.628 8.963 1.00 90.38 82 GLY A CA 1
ATOM 612 C C . GLY A 1 82 ? -5.849 -1.414 9.164 1.00 90.38 82 GLY A C 1
ATOM 613 O O . GLY A 1 82 ? -5.259 -1.788 10.180 1.00 90.38 82 GLY A O 1
ATOM 614 N N . ILE A 1 83 ? -5.227 -0.789 8.168 1.00 94.44 83 ILE A N 1
ATOM 615 C CA . ILE A 1 83 ? -3.799 -0.473 8.156 1.00 94.44 83 ILE A CA 1
ATOM 616 C C . ILE A 1 83 ? -3.617 1.031 7.987 1.00 94.44 83 ILE A C 1
ATOM 618 O O . ILE A 1 83 ? -4.214 1.642 7.103 1.00 94.44 83 ILE A O 1
ATOM 622 N N . THR A 1 84 ? -2.735 1.606 8.799 1.00 94.94 84 THR A N 1
ATOM 623 C CA . THR A 1 84 ? -2.312 3.007 8.712 1.00 94.94 84 THR A CA 1
ATOM 624 C C . THR A 1 84 ? -0.848 3.076 8.290 1.00 94.94 84 THR A C 1
ATOM 626 O O . THR A 1 84 ? -0.016 2.310 8.777 1.00 94.94 84 THR A O 1
ATOM 629 N N . LEU A 1 85 ? -0.512 4.016 7.412 1.00 96.12 85 LEU A N 1
ATOM 630 C CA . LEU A 1 85 ? 0.856 4.309 6.997 1.00 96.12 85 LEU A CA 1
ATOM 631 C C . LEU A 1 85 ? 1.259 5.697 7.497 1.00 96.12 85 LEU A C 1
ATOM 633 O O . LEU A 1 85 ? 0.487 6.648 7.420 1.00 96.12 85 LEU A O 1
ATOM 637 N N . LYS A 1 86 ? 2.490 5.817 7.989 1.00 93.69 86 LYS A N 1
ATOM 638 C CA . LYS A 1 86 ? 3.112 7.085 8.351 1.00 93.69 86 LYS A CA 1
ATOM 639 C C . LYS A 1 86 ? 4.394 7.288 7.559 1.00 93.69 86 LYS A C 1
ATOM 641 O O . LYS A 1 86 ? 5.369 6.578 7.795 1.00 93.69 86 LYS A O 1
ATOM 646 N N . SER A 1 87 ? 4.409 8.268 6.662 1.00 95.06 87 SER A N 1
ATOM 647 C CA . SER A 1 87 ? 5.557 8.552 5.790 1.00 95.06 87 SER A CA 1
ATOM 648 C C . SER A 1 87 ? 5.804 10.056 5.635 1.00 95.06 87 SER A C 1
ATOM 650 O O . SER A 1 87 ? 5.031 10.891 6.112 1.00 95.06 87 SER A O 1
ATOM 652 N N . ASP A 1 88 ? 6.898 10.421 4.970 1.00 92.00 88 ASP A N 1
ATOM 653 C CA . ASP A 1 88 ? 7.197 11.799 4.568 1.00 92.00 88 ASP A CA 1
ATOM 654 C C . ASP A 1 88 ? 6.591 12.188 3.204 1.00 92.00 88 ASP A C 1
ATOM 656 O O . ASP A 1 88 ? 6.826 13.300 2.735 1.00 92.00 88 ASP A O 1
ATOM 660 N N . GLY A 1 89 ? 5.785 11.306 2.599 1.00 92.81 89 GLY A N 1
ATOM 661 C CA . GLY A 1 89 ? 5.104 11.546 1.324 1.00 92.81 89 GLY A CA 1
ATOM 662 C C . GLY A 1 89 ? 5.961 11.293 0.086 1.00 92.81 89 GLY A C 1
ATOM 663 O O . GLY A 1 89 ? 5.670 11.839 -0.973 1.00 92.81 89 GLY A O 1
ATOM 664 N N . THR A 1 90 ? 7.035 10.510 0.219 1.00 95.25 90 THR A N 1
ATOM 665 C CA . THR A 1 90 ? 7.938 10.164 -0.894 1.00 95.25 90 THR A CA 1
ATOM 666 C C . THR A 1 90 ? 7.751 8.745 -1.435 1.00 95.25 90 THR A C 1
ATOM 668 O O . THR A 1 90 ? 8.359 8.401 -2.447 1.00 95.25 90 THR A O 1
ATOM 671 N N . LEU A 1 91 ? 6.933 7.918 -0.775 1.00 97.06 91 LEU A N 1
ATOM 672 C CA . LEU A 1 91 ? 6.666 6.537 -1.184 1.00 97.06 91 LEU A CA 1
ATOM 673 C C . LEU A 1 91 ? 5.809 6.511 -2.450 1.00 97.06 91 LEU A C 1
ATOM 675 O O . LEU A 1 91 ? 4.748 7.123 -2.468 1.00 97.06 91 LEU A O 1
ATOM 679 N N . ALA A 1 92 ? 6.240 5.785 -3.476 1.00 95.81 92 ALA A N 1
ATOM 680 C CA . ALA A 1 92 ? 5.508 5.625 -4.736 1.00 95.81 92 ALA A CA 1
ATOM 681 C C . ALA A 1 92 ? 4.725 4.308 -4.801 1.00 95.81 92 ALA A C 1
ATOM 683 O O . ALA A 1 92 ? 3.705 4.212 -5.480 1.00 95.81 92 ALA A O 1
ATOM 684 N N . GLY A 1 93 ? 5.171 3.301 -4.052 1.00 97.00 93 GLY A N 1
ATOM 685 C CA . GLY A 1 93 ? 4.496 2.018 -3.986 1.00 97.00 93 GLY A CA 1
ATOM 686 C C . GLY A 1 93 ? 4.840 1.246 -2.724 1.00 97.00 93 GLY A C 1
ATOM 687 O O . GLY A 1 93 ? 5.855 1.488 -2.065 1.00 97.00 93 GLY A O 1
ATOM 688 N N . LEU A 1 94 ? 3.951 0.325 -2.381 1.00 98.25 94 LEU A N 1
ATOM 689 C CA . LEU A 1 94 ? 4.021 -0.516 -1.201 1.00 98.25 94 LEU A CA 1
ATOM 690 C C . LEU A 1 94 ? 3.570 -1.934 -1.553 1.00 98.25 94 LEU A C 1
ATOM 692 O O . LEU A 1 94 ? 2.487 -2.141 -2.097 1.00 98.25 94 LEU A O 1
ATOM 696 N N . GLN A 1 95 ? 4.379 -2.907 -1.159 1.00 98.50 95 GLN A N 1
ATOM 697 C CA . GLN A 1 95 ? 4.045 -4.319 -1.128 1.00 98.50 95 GLN A CA 1
ATOM 698 C C . GLN A 1 95 ? 3.974 -4.771 0.319 1.00 98.50 95 GLN A C 1
ATOM 700 O O . GLN A 1 95 ? 4.838 -4.444 1.134 1.00 98.50 95 GLN A O 1
ATOM 705 N N . PHE A 1 96 ? 2.968 -5.563 0.653 1.00 97.12 96 PHE A N 1
ATOM 706 C CA . PHE A 1 96 ? 2.853 -6.124 1.987 1.00 97.12 96 PHE A CA 1
ATOM 707 C C . PHE A 1 96 ? 2.247 -7.518 1.959 1.00 97.12 96 PHE A C 1
ATOM 709 O O . PHE A 1 96 ? 1.511 -7.895 1.050 1.00 97.12 96 PHE A O 1
ATOM 716 N N . GLU A 1 97 ? 2.525 -8.271 3.010 1.00 95.38 97 GLU A N 1
ATOM 717 C CA . GLU A 1 97 ? 1.877 -9.533 3.299 1.00 95.38 97 GLU A CA 1
ATOM 718 C C . GLU A 1 97 ? 1.146 -9.433 4.635 1.00 95.38 97 GLU A C 1
ATOM 720 O O . GLU A 1 97 ? 1.706 -8.961 5.630 1.00 95.38 97 GLU A O 1
ATOM 725 N N . ILE A 1 98 ? -0.092 -9.913 4.667 1.00 93.31 98 ILE A N 1
ATOM 726 C CA . ILE A 1 98 ? -0.874 -10.060 5.893 1.00 93.31 98 ILE A CA 1
ATOM 727 C C . ILE A 1 98 ? -1.396 -11.487 6.012 1.00 93.31 98 ILE A C 1
ATOM 729 O O . ILE A 1 98 ? -1.784 -12.112 5.027 1.00 93.31 98 ILE A O 1
ATOM 733 N N . PHE A 1 99 ? -1.410 -12.002 7.233 1.00 89.44 99 PHE A N 1
ATOM 734 C CA . PHE A 1 99 ? -2.004 -13.289 7.574 1.00 89.44 99 PHE A CA 1
ATOM 735 C C . PHE A 1 99 ? -3.253 -13.080 8.421 1.00 89.44 99 PHE A C 1
ATOM 737 O O . PHE A 1 99 ? -3.353 -12.076 9.118 1.00 89.44 99 PHE A O 1
ATOM 744 N N . GLY A 1 100 ? -4.179 -14.040 8.401 1.00 80.69 100 GLY A N 1
ATOM 745 C CA . GLY A 1 100 ? -5.323 -14.062 9.326 1.00 80.69 100 GLY A CA 1
ATOM 746 C C . GLY A 1 100 ? -6.504 -13.167 8.935 1.00 80.69 100 GLY A C 1
ATOM 747 O O . GLY A 1 100 ? -7.487 -13.124 9.666 1.00 80.69 100 GLY A O 1
ATOM 748 N N . VAL A 1 101 ? -6.442 -12.503 7.778 1.00 78.31 101 VAL A N 1
ATOM 749 C CA . VAL A 1 101 ? -7.525 -11.677 7.216 1.00 78.31 101 VAL A CA 1
ATOM 750 C C . VAL A 1 101 ? -8.077 -12.350 5.963 1.00 78.31 101 VAL A C 1
ATOM 752 O O . VAL A 1 101 ? -7.308 -12.941 5.200 1.00 78.31 101 VAL A O 1
ATOM 755 N N . HIS A 1 102 ? -9.395 -12.292 5.739 1.00 74.94 102 HIS A N 1
ATOM 756 C CA . HIS A 1 102 ? -9.965 -12.784 4.488 1.00 74.94 102 HIS A CA 1
ATOM 757 C C . HIS A 1 102 ? -9.842 -11.708 3.386 1.00 74.94 102 HIS A C 1
ATOM 759 O O . HIS A 1 102 ? -10.110 -10.539 3.645 1.00 74.94 102 HIS A O 1
ATOM 765 N N . PRO A 1 103 ? -9.480 -12.058 2.139 1.00 67.81 103 PRO A N 1
ATOM 766 C CA . PRO A 1 103 ? -9.192 -11.081 1.078 1.00 67.81 103 PRO A CA 1
ATOM 767 C C . PRO A 1 103 ? -10.350 -10.133 0.766 1.00 67.81 103 PRO A C 1
ATOM 769 O O . PRO A 1 103 ? -10.140 -8.954 0.512 1.00 67.81 103 PRO A O 1
ATOM 772 N N . SER A 1 104 ? -11.583 -10.643 0.822 1.00 71.31 104 SER A N 1
ATOM 773 C CA . SER A 1 104 ? -12.794 -9.847 0.589 1.00 71.31 104 SER A CA 1
ATOM 774 C C . SER A 1 104 ? -13.085 -8.824 1.687 1.00 71.31 104 SER A C 1
ATOM 776 O O . SER A 1 104 ? -14.005 -8.035 1.525 1.00 71.31 104 SER A O 1
ATOM 778 N N . GLU A 1 105 ? -12.371 -8.880 2.812 1.00 76.50 105 GLU A N 1
ATOM 779 C CA . GLU A 1 105 ? -12.546 -7.962 3.937 1.00 76.50 105 GLU A CA 1
ATOM 780 C C . GLU A 1 105 ? -11.624 -6.746 3.838 1.00 76.50 105 GLU A C 1
ATOM 782 O O . GLU A 1 105 ? -11.735 -5.867 4.683 1.00 76.50 105 GLU A O 1
ATOM 787 N N . VAL A 1 106 ? -10.721 -6.683 2.854 1.00 85.75 106 VAL A N 1
ATOM 788 C CA . VAL A 1 106 ? -9.722 -5.614 2.736 1.00 85.75 106 VAL A CA 1
ATOM 789 C C . VAL A 1 106 ? -10.089 -4.671 1.600 1.00 85.75 106 VAL A C 1
ATOM 791 O O . VAL A 1 106 ? -10.183 -5.080 0.445 1.00 85.75 106 VAL A O 1
ATOM 794 N N . GLU A 1 107 ? -10.234 -3.392 1.923 1.00 89.44 107 GLU A N 1
ATOM 795 C CA . GLU A 1 107 ? -10.524 -2.333 0.957 1.00 89.44 107 GLU A CA 1
ATOM 796 C C . GLU A 1 107 ? -9.455 -1.243 1.016 1.00 89.44 107 GLU A C 1
ATOM 798 O O . GLU A 1 107 ? -8.965 -0.898 2.093 1.00 89.44 107 GLU A O 1
ATOM 803 N N . LEU A 1 108 ? -9.093 -0.695 -0.146 1.00 91.62 108 LEU A N 1
ATOM 804 C CA . LEU A 1 108 ? -8.185 0.444 -0.235 1.00 91.62 108 LEU A CA 1
ATOM 805 C C . LEU A 1 108 ? -8.895 1.712 0.252 1.00 91.62 108 LEU A C 1
ATOM 807 O O . LEU A 1 108 ? -9.978 2.038 -0.224 1.00 91.62 108 LEU A O 1
ATOM 811 N N . ALA A 1 109 ? -8.267 2.434 1.179 1.00 88.69 109 ALA A N 1
ATOM 812 C CA . ALA A 1 109 ? -8.776 3.694 1.728 1.00 88.69 109 ALA A CA 1
ATOM 813 C C . ALA A 1 109 ? -8.225 4.939 1.000 1.00 88.69 109 ALA A C 1
ATOM 815 O O . ALA A 1 109 ? -8.499 6.071 1.398 1.00 88.69 109 ALA A O 1
ATOM 816 N N . LEU A 1 110 ? -7.418 4.729 -0.043 1.00 85.00 110 LEU A N 1
ATOM 817 C CA . LEU A 1 110 ? -6.791 5.767 -0.853 1.00 85.00 110 LEU A CA 1
ATOM 818 C C . LEU A 1 110 ? -7.460 5.884 -2.221 1.00 85.00 110 LEU A C 1
ATOM 820 O O . LEU A 1 110 ? -7.591 4.901 -2.945 1.00 85.00 110 LEU A O 1
ATOM 824 N N . ASP A 1 111 ? -7.794 7.111 -2.605 1.00 85.56 111 ASP A N 1
ATOM 825 C CA . ASP A 1 111 ? -8.285 7.421 -3.944 1.00 85.56 111 ASP A CA 1
ATOM 826 C C . ASP A 1 111 ? -7.122 7.622 -4.924 1.00 85.56 111 ASP A C 1
ATOM 828 O O . ASP A 1 111 ? -6.115 8.247 -4.588 1.00 85.56 111 ASP A O 1
ATOM 832 N N . GLY A 1 112 ? -7.287 7.153 -6.165 1.00 85.94 112 GLY A N 1
ATOM 833 C CA . GLY A 1 112 ? -6.314 7.369 -7.246 1.00 85.94 112 GLY A CA 1
ATOM 834 C C . GLY A 1 112 ? -5.114 6.418 -7.240 1.00 85.94 112 GLY A C 1
ATOM 835 O O . GLY A 1 112 ? -4.163 6.647 -7.981 1.00 85.94 112 GLY A O 1
ATOM 836 N N . PHE A 1 113 ? -5.163 5.357 -6.433 1.00 92.31 113 PHE A N 1
ATOM 837 C CA . PHE A 1 113 ? -4.147 4.310 -6.388 1.00 92.31 113 PHE A CA 1
ATOM 838 C C . PHE A 1 113 ? -4.726 2.977 -6.848 1.00 92.31 113 PHE A C 1
ATOM 840 O O . PHE A 1 113 ? -5.900 2.674 -6.636 1.00 92.31 113 PHE A O 1
ATOM 847 N N . GLU A 1 114 ? -3.865 2.166 -7.442 1.00 93.44 114 GLU A N 1
ATOM 848 C CA . GLU A 1 114 ? -4.158 0.786 -7.779 1.00 93.44 114 GLU A CA 1
ATOM 849 C C . GLU A 1 114 ? -3.947 -0.086 -6.551 1.00 93.44 114 GLU A C 1
ATOM 851 O O . GLU A 1 114 ? -2.933 0.037 -5.863 1.00 93.44 114 GLU A O 1
ATOM 856 N N . PHE A 1 115 ? -4.888 -0.993 -6.295 1.00 94.44 115 PHE A N 1
ATOM 857 C CA . PHE A 1 115 ? -4.758 -2.002 -5.253 1.00 94.44 115 PHE A CA 1
ATOM 858 C C . PHE A 1 115 ? -5.053 -3.382 -5.816 1.00 94.44 115 PHE A C 1
ATOM 860 O O . PHE A 1 115 ? -6.173 -3.681 -6.230 1.00 94.44 115 PHE A O 1
ATOM 867 N N . MET A 1 116 ? -4.028 -4.228 -5.815 1.00 92.94 116 MET A N 1
ATOM 868 C CA . MET A 1 116 ? -4.106 -5.602 -6.293 1.00 92.94 116 MET A CA 1
ATOM 869 C C . MET A 1 116 ? -3.732 -6.552 -5.164 1.00 92.94 116 MET A C 1
ATOM 871 O O . MET A 1 116 ? -2.826 -6.272 -4.378 1.00 92.94 116 MET A O 1
ATOM 875 N N . THR A 1 117 ? -4.418 -7.690 -5.085 1.00 92.50 117 THR A N 1
ATOM 876 C CA . THR A 1 117 ? -4.145 -8.703 -4.064 1.00 92.50 117 THR A CA 1
ATOM 877 C C . THR A 1 117 ? -4.075 -10.099 -4.657 1.00 92.50 117 THR A C 1
ATOM 879 O O . THR A 1 117 ? -4.740 -10.417 -5.642 1.00 92.50 117 THR A O 1
ATOM 882 N N . ALA A 1 118 ? -3.282 -10.949 -4.016 1.00 90.50 118 ALA A N 1
ATOM 883 C CA . ALA A 1 118 ? -3.262 -12.383 -4.240 1.00 90.50 118 ALA A CA 1
ATOM 884 C C . ALA A 1 118 ? -3.319 -13.124 -2.915 1.00 90.50 118 ALA A C 1
ATOM 886 O O . ALA A 1 118 ? -2.902 -12.624 -1.870 1.00 90.50 118 ALA A O 1
ATOM 887 N N . VAL A 1 119 ? -3.852 -14.338 -2.972 1.00 89.25 119 VAL A N 1
ATOM 888 C CA . VAL A 1 119 ? -4.203 -15.118 -1.791 1.00 89.25 119 VAL A CA 1
ATOM 889 C C . VAL A 1 119 ? -3.582 -16.487 -1.934 1.00 89.25 119 VAL A C 1
ATOM 891 O O . VAL A 1 119 ? -3.880 -17.218 -2.877 1.00 89.25 119 VAL A O 1
ATOM 894 N N . ASN A 1 120 ? -2.729 -16.849 -0.985 1.00 84.44 120 ASN A N 1
ATOM 895 C CA . ASN A 1 120 ? -2.122 -18.168 -0.925 1.00 84.44 120 ASN A CA 1
ATOM 896 C C . ASN A 1 120 ? -2.318 -18.744 0.480 1.00 84.44 120 ASN A C 1
ATOM 898 O O . ASN A 1 120 ? -1.645 -18.356 1.437 1.00 84.44 120 ASN A O 1
ATOM 902 N N . GLY A 1 121 ? -3.295 -19.643 0.614 1.00 84.12 121 GLY A N 1
ATOM 903 C CA . GLY A 1 121 ? -3.717 -20.164 1.911 1.00 84.12 121 GLY A CA 1
ATOM 904 C C . GLY A 1 121 ? -4.315 -19.061 2.786 1.00 84.12 121 GLY A C 1
ATOM 905 O O . GLY A 1 121 ? -5.339 -18.482 2.439 1.00 84.12 121 GLY A O 1
ATOM 906 N N . ASN A 1 122 ? -3.678 -18.782 3.925 1.00 83.12 122 ASN A N 1
ATOM 907 C CA . ASN A 1 122 ? -4.070 -17.720 4.857 1.00 83.12 122 ASN A CA 1
ATOM 908 C C . ASN A 1 122 ? -3.254 -16.425 4.693 1.00 83.12 122 ASN A C 1
ATOM 910 O O . ASN A 1 122 ? -3.390 -15.532 5.528 1.00 83.12 122 ASN A O 1
ATOM 914 N N . LYS A 1 123 ? -2.386 -16.354 3.676 1.00 89.38 123 LYS A N 1
ATOM 915 C CA . LYS A 1 123 ? -1.559 -15.191 3.355 1.00 89.38 123 LYS A CA 1
ATOM 916 C C . LYS A 1 123 ? -2.212 -14.382 2.243 1.00 89.38 123 LYS A C 1
ATOM 918 O O . LYS A 1 123 ? -2.498 -14.929 1.178 1.00 89.38 123 LYS A O 1
ATOM 923 N N . ILE A 1 124 ? -2.375 -13.088 2.467 1.00 92.38 124 ILE A N 1
ATOM 924 C CA . ILE A 1 124 ? -2.682 -12.102 1.435 1.00 92.38 124 ILE A CA 1
ATOM 925 C C . ILE A 1 124 ? -1.390 -11.362 1.118 1.00 92.38 124 ILE A C 1
ATOM 927 O O . ILE A 1 124 ? -0.757 -10.832 2.026 1.00 92.38 124 ILE A O 1
ATOM 931 N N . THR A 1 125 ? -1.032 -11.294 -0.157 1.00 94.12 125 THR A N 1
ATOM 932 C CA . THR A 1 125 ? -0.020 -10.374 -0.679 1.00 94.12 125 THR A CA 1
ATOM 933 C C . THR A 1 125 ? -0.756 -9.224 -1.354 1.00 94.12 125 THR A C 1
ATOM 935 O O . THR A 1 125 ? -1.587 -9.468 -2.226 1.00 94.12 125 THR A O 1
ATOM 938 N N . GLY A 1 126 ? -0.499 -7.992 -0.924 1.00 94.62 126 GLY A N 1
ATOM 939 C CA . GLY A 1 126 ? -1.112 -6.780 -1.456 1.00 94.62 126 GLY A CA 1
ATOM 940 C C . GLY A 1 126 ? -0.079 -5.850 -2.080 1.00 94.62 126 GLY A C 1
ATOM 941 O O . GLY A 1 126 ? 1.036 -5.726 -1.573 1.00 94.62 126 GLY A O 1
ATOM 942 N N . LEU A 1 127 ? -0.477 -5.195 -3.166 1.00 97.12 127 LEU A N 1
ATOM 943 C CA . LEU A 1 127 ? 0.292 -4.195 -3.898 1.00 97.12 127 LEU A CA 1
ATOM 944 C C . LEU A 1 127 ? -0.511 -2.906 -3.992 1.00 97.12 127 LEU A C 1
ATOM 946 O O . LEU A 1 127 ? -1.659 -2.943 -4.428 1.00 97.12 127 LEU A O 1
ATOM 950 N N . ILE A 1 128 ? 0.103 -1.788 -3.612 1.00 97.38 128 ILE A N 1
ATOM 951 C CA . ILE A 1 128 ? -0.451 -0.440 -3.751 1.00 97.38 128 ILE A CA 1
ATOM 952 C C . ILE A 1 128 ? 0.558 0.417 -4.503 1.00 97.38 128 ILE A C 1
ATOM 954 O O . ILE A 1 128 ? 1.701 0.527 -4.067 1.00 97.38 128 ILE A O 1
ATOM 958 N N . PHE A 1 129 ? 0.150 1.019 -5.614 1.00 95.75 129 PHE A N 1
ATOM 959 C CA . PHE A 1 129 ? 0.989 1.906 -6.429 1.00 95.75 129 PHE A CA 1
ATOM 960 C C . PHE A 1 129 ? 0.113 2.781 -7.340 1.00 95.75 129 PHE A C 1
ATOM 962 O O . PHE A 1 129 ? -1.111 2.671 -7.322 1.00 95.75 129 PHE A O 1
ATOM 969 N N . SER A 1 130 ? 0.719 3.658 -8.136 1.00 92.31 130 SER A N 1
ATOM 970 C CA . SER A 1 130 ? 0.029 4.506 -9.117 1.00 92.31 130 SER A CA 1
ATOM 971 C C . SER A 1 130 ? 0.745 4.455 -10.470 1.00 92.31 130 SER A C 1
ATOM 973 O O . SER A 1 130 ? 1.971 4.467 -10.526 1.00 92.31 130 SER A O 1
ATOM 975 N N . PHE A 1 131 ? 0.000 4.408 -11.582 1.00 89.94 131 PHE A N 1
ATOM 976 C CA . PHE A 1 131 ? 0.590 4.368 -12.934 1.00 89.94 131 PHE A CA 1
ATOM 977 C C . PHE A 1 131 ? 1.225 5.689 -13.384 1.00 89.94 131 PHE A C 1
ATOM 979 O O . PHE A 1 131 ? 1.970 5.714 -14.363 1.00 89.94 131 PHE A O 1
ATOM 986 N N . ASP A 1 132 ? 0.923 6.785 -12.696 1.00 89.19 132 ASP A N 1
ATOM 987 C CA . ASP A 1 132 ? 1.449 8.119 -12.978 1.00 89.19 132 ASP A CA 1
ATOM 988 C C . ASP A 1 132 ? 2.548 8.551 -11.993 1.00 89.19 132 ASP A C 1
ATOM 990 O O . ASP A 1 132 ? 2.974 9.706 -12.017 1.00 89.19 132 ASP A O 1
ATOM 994 N N . ASN A 1 133 ? 3.031 7.621 -11.158 1.00 86.75 133 ASN A N 1
ATOM 995 C CA . ASN A 1 133 ? 4.027 7.863 -10.116 1.00 86.75 133 ASN A CA 1
ATOM 996 C C . ASN A 1 133 ? 3.586 8.928 -9.088 1.00 86.75 133 ASN A C 1
ATOM 998 O O . ASN A 1 133 ? 4.419 9.594 -8.471 1.00 86.75 133 ASN A O 1
ATOM 1002 N N . THR A 1 134 ? 2.276 9.114 -8.892 1.00 92.19 134 THR A N 1
ATOM 1003 C CA . THR A 1 134 ? 1.741 9.893 -7.770 1.00 92.19 134 THR A CA 1
ATOM 1004 C C . THR A 1 134 ? 2.171 9.244 -6.450 1.00 92.19 134 THR A C 1
ATOM 1006 O O . THR A 1 134 ? 1.832 8.079 -6.216 1.00 92.19 134 THR A O 1
ATOM 1009 N N . PRO A 1 135 ? 2.887 9.962 -5.562 1.00 94.00 135 PRO A N 1
ATOM 1010 C CA . PRO A 1 135 ? 3.319 9.399 -4.293 1.00 94.00 135 PRO A CA 1
ATOM 1011 C C . PRO A 1 135 ? 2.146 9.235 -3.328 1.00 94.00 135 PRO A C 1
ATOM 1013 O O . PRO A 1 135 ? 1.253 10.084 -3.256 1.00 94.00 135 PRO A O 1
ATOM 1016 N N . ILE A 1 136 ? 2.200 8.180 -2.517 1.00 94.69 136 ILE A N 1
ATOM 1017 C CA . ILE A 1 136 ? 1.306 7.984 -1.379 1.00 94.69 136 ILE A CA 1
ATOM 1018 C C . ILE A 1 136 ? 1.437 9.207 -0.454 1.00 94.69 136 ILE A C 1
ATOM 1020 O O . ILE A 1 136 ? 2.562 9.557 -0.072 1.00 94.69 136 ILE A O 1
ATOM 1024 N N . PRO A 1 137 ? 0.323 9.865 -0.072 1.00 91.56 137 PRO A N 1
ATOM 1025 C CA . PRO A 1 137 ? 0.383 11.091 0.710 1.00 91.56 137 PRO A CA 1
ATOM 1026 C C . PRO A 1 137 ? 1.167 10.929 2.017 1.00 91.56 137 PRO A C 1
ATOM 1028 O O . PRO A 1 137 ? 1.068 9.919 2.714 1.00 91.56 137 PRO A O 1
ATOM 1031 N N . GLY A 1 138 ? 1.950 11.957 2.350 1.00 89.31 138 GLY A N 1
ATOM 1032 C CA . GLY A 1 138 ? 2.716 12.005 3.591 1.00 89.31 138 GLY A CA 1
ATOM 1033 C C . GLY A 1 138 ? 1.856 12.301 4.817 1.00 89.31 138 GLY A C 1
ATOM 1034 O O . GLY A 1 138 ? 0.715 12.751 4.722 1.00 89.31 138 GLY A O 1
ATOM 1035 N N . GLY A 1 139 ? 2.446 12.113 5.995 1.00 85.44 139 GLY A N 1
ATOM 1036 C CA . GLY A 1 139 ? 1.730 12.168 7.264 1.00 85.44 139 GLY A CA 1
ATOM 1037 C C . GLY A 1 139 ? 1.202 10.795 7.657 1.00 85.44 139 GLY A C 1
ATOM 1038 O O . GLY A 1 139 ? 1.748 9.786 7.230 1.00 85.44 139 GLY A O 1
ATOM 1039 N N . GLU A 1 140 ? 0.193 10.771 8.523 1.00 89.94 140 GLU A N 1
ATOM 1040 C CA . GLU A 1 140 ? -0.468 9.547 8.977 1.00 89.94 140 GLU A CA 1
ATOM 1041 C C . GLU A 1 140 ? -1.762 9.355 8.183 1.00 89.94 140 GLU A C 1
ATOM 1043 O O . GLU A 1 140 ? -2.679 10.170 8.287 1.00 89.94 140 GLU A O 1
ATOM 1048 N N . ILE A 1 141 ? -1.807 8.309 7.361 1.00 86.88 141 ILE A N 1
ATOM 1049 C CA . ILE A 1 141 ? -2.888 8.042 6.412 1.00 86.88 141 ILE A CA 1
ATOM 1050 C C . ILE A 1 141 ? -3.493 6.662 6.653 1.00 86.88 141 ILE A C 1
ATOM 1052 O O . ILE A 1 141 ? -2.777 5.688 6.890 1.00 86.88 141 ILE A O 1
ATOM 1056 N N . SER A 1 142 ? -4.819 6.564 6.568 1.00 91.81 142 SER A N 1
ATOM 1057 C CA . SER A 1 142 ? -5.467 5.258 6.482 1.00 91.81 142 SER A CA 1
ATOM 1058 C C . SER A 1 142 ? -5.195 4.696 5.092 1.00 91.81 142 SER A C 1
ATOM 1060 O O . SER A 1 142 ? -5.474 5.347 4.089 1.00 91.81 142 SER A O 1
ATOM 1062 N N . LEU A 1 143 ? -4.562 3.531 5.049 1.00 94.00 143 LEU A N 1
ATOM 1063 C CA . LEU A 1 143 ? -4.143 2.875 3.820 1.00 94.00 143 LEU A CA 1
ATOM 1064 C C . LEU A 1 143 ? -5.189 1.848 3.391 1.00 94.00 143 LEU A C 1
ATOM 1066 O O . LEU A 1 143 ? -5.619 1.848 2.243 1.00 94.00 143 LEU A O 1
ATOM 1070 N N . LEU A 1 144 ? -5.608 0.997 4.328 1.00 93.00 144 LEU A N 1
ATOM 1071 C CA . LEU A 1 144 ? -6.620 -0.030 4.112 1.00 93.00 144 LEU A CA 1
ATOM 1072 C C . LEU A 1 144 ? -7.662 0.013 5.222 1.00 93.00 144 LEU A C 1
ATOM 1074 O O . LEU A 1 144 ? -7.312 0.257 6.379 1.00 93.00 144 LEU A O 1
ATOM 1078 N N . HIS A 1 145 ? -8.897 -0.335 4.881 1.00 89.62 145 HIS A N 1
ATOM 1079 C CA . HIS A 1 145 ? -9.961 -0.640 5.827 1.00 89.62 145 HIS A CA 1
ATOM 1080 C C . HIS A 1 145 ? -10.250 -2.137 5.847 1.00 89.62 145 HIS A C 1
ATOM 1082 O O . HIS A 1 145 ? -10.282 -2.792 4.804 1.00 89.62 145 HIS A O 1
ATOM 1088 N N . PHE A 1 146 ? -10.487 -2.667 7.045 1.00 86.25 146 PHE A N 1
ATOM 1089 C CA . PHE A 1 146 ? -11.051 -3.995 7.230 1.00 86.25 146 PHE A CA 1
ATOM 1090 C C . PHE A 1 146 ? -12.563 -3.874 7.427 1.00 86.25 146 PHE A C 1
ATOM 1092 O O . PHE A 1 146 ? -13.028 -3.154 8.310 1.00 86.25 146 PHE A O 1
ATOM 1099 N N . GLN A 1 147 ? -13.345 -4.603 6.631 1.00 79.94 147 GLN A N 1
ATOM 1100 C CA . GLN A 1 147 ? -14.811 -4.612 6.729 1.00 79.94 147 GLN A CA 1
ATOM 1101 C C . GLN A 1 147 ? -15.307 -5.084 8.104 1.00 79.94 147 GLN A C 1
ATOM 1103 O O . GLN A 1 147 ? -16.411 -4.739 8.526 1.00 79.94 147 GLN A O 1
ATOM 1108 N N . SER A 1 148 ? -14.509 -5.894 8.802 1.00 73.00 148 SER A N 1
ATOM 1109 C CA . SER A 1 148 ? -14.757 -6.330 10.175 1.00 73.00 148 SER A CA 1
ATOM 1110 C C . SER A 1 148 ? -13.475 -6.240 11.001 1.00 73.00 148 SER A C 1
ATOM 1112 O O . SER A 1 148 ? -12.407 -6.564 10.480 1.00 73.00 148 SER A O 1
ATOM 1114 N N . PRO A 1 149 ? -13.559 -5.846 12.288 1.00 72.31 149 PRO A N 1
ATOM 1115 C CA . PRO A 1 149 ? -12.396 -5.807 13.157 1.00 72.31 149 PRO A CA 1
ATOM 1116 C C . PRO A 1 149 ? -11.674 -7.158 13.214 1.00 72.31 149 PRO A C 1
ATOM 1118 O O . PRO A 1 149 ? -12.290 -8.163 13.573 1.00 72.31 149 PRO A O 1
ATOM 1121 N N . ASN A 1 150 ? -10.377 -7.184 12.903 1.00 70.94 150 ASN A N 1
ATOM 1122 C CA . ASN A 1 150 ? -9.578 -8.406 12.884 1.00 70.94 150 ASN A CA 1
ATOM 1123 C C . ASN A 1 150 ? -8.401 -8.318 13.865 1.00 70.94 150 ASN A C 1
ATOM 1125 O O . ASN A 1 150 ? -7.434 -7.588 13.658 1.00 70.94 150 ASN A O 1
ATOM 1129 N N . ALA A 1 151 ? -8.503 -9.074 14.959 1.00 67.88 151 ALA A N 1
ATOM 1130 C CA . ALA A 1 151 ? -7.490 -9.129 16.010 1.00 67.88 151 ALA A CA 1
ATOM 1131 C C . ALA A 1 151 ? -6.373 -10.153 15.732 1.00 67.88 151 ALA A C 1
ATOM 1133 O O . ALA A 1 151 ? -5.318 -10.084 16.362 1.00 67.88 151 ALA A O 1
ATOM 1134 N N . ASP A 1 152 ? -6.602 -11.077 14.797 1.00 78.06 152 ASP A N 1
ATOM 1135 C CA . ASP A 1 152 ? -5.675 -12.156 14.443 1.00 78.06 152 ASP A CA 1
ATOM 1136 C C . ASP A 1 152 ? -4.785 -11.790 13.247 1.00 78.06 152 ASP A C 1
ATOM 1138 O O . ASP A 1 152 ? -3.898 -12.562 12.873 1.00 78.06 152 ASP A O 1
ATOM 1142 N N . ALA A 1 153 ? -5.007 -10.613 12.655 1.00 86.31 153 ALA A N 1
ATOM 1143 C CA . ALA A 1 153 ? -4.217 -10.088 11.558 1.00 86.31 153 ALA A CA 1
ATOM 1144 C C . ALA A 1 153 ? -2.742 -9.982 11.971 1.00 86.31 153 ALA A C 1
ATOM 1146 O O . ALA A 1 153 ? -2.428 -9.457 13.038 1.00 86.31 153 ALA A O 1
ATOM 1147 N N . GLN A 1 154 ? -1.821 -10.470 11.143 1.00 89.56 154 GLN A N 1
ATOM 1148 C CA . GLN A 1 154 ? -0.384 -10.397 11.421 1.00 89.56 154 GLN A CA 1
ATOM 1149 C C . GLN A 1 154 ? 0.401 -9.985 10.187 1.00 89.56 154 GLN A C 1
ATOM 1151 O O . GLN A 1 154 ? 0.111 -10.424 9.075 1.00 89.56 154 GLN A O 1
ATOM 1156 N N . TRP A 1 155 ? 1.454 -9.199 10.401 1.00 93.69 155 TRP A N 1
ATOM 1157 C CA . TRP A 1 155 ? 2.389 -8.837 9.343 1.00 93.69 155 TRP A CA 1
ATOM 1158 C C . TRP A 1 155 ? 3.250 -10.012 8.872 1.00 93.69 155 TRP A C 1
ATOM 1160 O O . TRP A 1 155 ? 3.946 -10.645 9.667 1.00 93.69 155 TRP A O 1
ATOM 1170 N N . GLY A 1 156 ? 3.319 -10.191 7.558 1.00 93.38 156 GLY A N 1
ATOM 1171 C CA . GLY A 1 156 ? 4.406 -10.881 6.873 1.00 93.38 156 GLY A CA 1
ATOM 1172 C C . GLY A 1 156 ? 5.497 -9.911 6.423 1.00 93.38 156 GLY A C 1
ATOM 1173 O O . GLY A 1 156 ? 5.941 -9.042 7.189 1.00 93.38 156 GLY A O 1
ATOM 1174 N N . HIS A 1 157 ? 5.974 -10.080 5.193 1.00 95.06 157 HIS A N 1
ATOM 1175 C CA . HIS A 1 157 ? 6.946 -9.178 4.588 1.00 95.06 157 HIS A CA 1
ATOM 1176 C C . HIS A 1 157 ? 6.312 -7.842 4.169 1.00 95.06 157 HIS A C 1
ATOM 1178 O O . HIS A 1 157 ? 5.133 -7.793 3.835 1.00 95.06 157 HIS A O 1
ATOM 1184 N N . VAL A 1 158 ? 7.077 -6.749 4.226 1.00 97.75 158 VAL A N 1
ATOM 1185 C CA . VAL A 1 158 ? 6.642 -5.418 3.772 1.00 97.75 158 VAL A CA 1
ATOM 1186 C C . VAL A 1 158 ? 7.828 -4.742 3.101 1.00 97.75 158 VAL A C 1
ATOM 1188 O O . VAL A 1 158 ? 8.891 -4.665 3.715 1.00 97.75 158 VAL A O 1
ATOM 1191 N N . VAL A 1 159 ? 7.618 -4.249 1.884 1.00 98.19 159 VAL A N 1
ATOM 1192 C CA . VAL A 1 159 ? 8.601 -3.526 1.069 1.00 98.19 159 VAL A CA 1
ATOM 1193 C C . VAL A 1 159 ? 7.944 -2.264 0.534 1.00 98.19 159 VAL A C 1
ATOM 1195 O O . VAL A 1 159 ? 6.767 -2.278 0.176 1.00 98.19 159 VAL A O 1
ATOM 1198 N N . ALA A 1 160 ? 8.685 -1.163 0.488 1.00 98.12 160 ALA A N 1
ATOM 1199 C CA . ALA A 1 160 ? 8.220 0.080 -0.104 1.00 98.12 160 ALA A CA 1
ATOM 1200 C C . ALA A 1 160 ? 9.331 0.708 -0.940 1.00 98.12 160 ALA A C 1
ATOM 1202 O O . ALA A 1 160 ? 10.494 0.685 -0.538 1.00 98.12 160 ALA A O 1
ATOM 1203 N N . GLY A 1 161 ? 8.955 1.313 -2.063 1.00 97.19 161 GLY A N 1
ATOM 1204 C CA . GLY A 1 161 ? 9.860 2.088 -2.907 1.00 97.19 161 GLY A CA 1
ATOM 1205 C C . GLY A 1 161 ? 9.485 3.566 -2.909 1.00 97.19 161 GLY A C 1
ATOM 1206 O O . GLY A 1 161 ? 8.301 3.918 -2.858 1.00 97.19 161 GLY A O 1
ATOM 1207 N N . ASN A 1 162 ? 10.482 4.447 -2.970 1.00 96.69 162 ASN A N 1
ATOM 1208 C CA . ASN A 1 162 ? 10.259 5.872 -3.206 1.00 96.69 162 ASN A CA 1
ATOM 1209 C C . ASN A 1 162 ? 10.046 6.177 -4.700 1.00 96.69 162 ASN A C 1
ATOM 1211 O O . ASN A 1 162 ? 10.155 5.300 -5.551 1.00 96.69 162 ASN A O 1
ATOM 1215 N N . LEU A 1 163 ? 9.797 7.445 -5.028 1.00 95.31 163 LEU A N 1
ATOM 1216 C CA . LEU A 1 163 ? 9.627 7.940 -6.405 1.00 95.31 163 LEU A CA 1
ATOM 1217 C C . LEU A 1 163 ? 10.802 7.658 -7.366 1.00 95.31 163 LEU A C 1
ATOM 1219 O O . LEU A 1 163 ? 10.644 7.832 -8.573 1.00 95.31 163 LEU A O 1
ATOM 1223 N N . ASN A 1 164 ? 11.970 7.246 -6.866 1.00 95.50 164 ASN A N 1
ATOM 1224 C CA . ASN A 1 164 ? 13.136 6.845 -7.658 1.00 95.50 164 ASN A CA 1
ATOM 1225 C C . ASN A 1 164 ? 13.322 5.326 -7.752 1.00 95.50 164 ASN A C 1
ATOM 1227 O O . ASN A 1 164 ? 14.368 4.898 -8.227 1.00 95.50 164 ASN A O 1
ATOM 1231 N N . ALA A 1 165 ? 12.348 4.525 -7.308 1.00 96.06 165 ALA A N 1
ATOM 1232 C CA . ALA A 1 165 ? 12.507 3.077 -7.182 1.00 96.06 165 ALA A CA 1
ATOM 1233 C C . ALA A 1 165 ? 13.690 2.689 -6.272 1.00 96.06 165 ALA A C 1
ATOM 1235 O O . ALA A 1 165 ? 14.418 1.735 -6.531 1.00 96.06 165 ALA A O 1
ATOM 1236 N N . GLU A 1 166 ? 13.892 3.441 -5.190 1.00 95.75 166 GLU A N 1
ATOM 1237 C CA . GLU A 1 166 ? 14.841 3.090 -4.133 1.00 95.75 166 GLU A CA 1
ATOM 1238 C C . GLU A 1 166 ? 14.068 2.573 -2.918 1.00 95.75 166 GLU A C 1
ATOM 1240 O O . GLU A 1 166 ? 13.030 3.137 -2.550 1.00 95.75 166 GLU A O 1
ATOM 1245 N N . GLU A 1 167 ? 14.576 1.513 -2.285 1.00 96.81 167 GLU A N 1
ATOM 1246 C CA . GLU A 1 167 ? 13.959 0.931 -1.092 1.00 96.81 167 GLU A CA 1
ATOM 1247 C C . GLU A 1 167 ? 13.880 1.964 0.042 1.00 96.81 167 GLU A C 1
ATOM 1249 O O . GLU A 1 167 ? 14.861 2.626 0.397 1.00 96.81 167 GLU A O 1
ATOM 1254 N N . VAL A 1 168 ? 12.704 2.064 0.661 1.00 97.62 168 VAL A N 1
ATOM 1255 C CA . VAL A 1 168 ? 12.501 2.822 1.893 1.00 97.62 168 VAL A CA 1
ATOM 1256 C C . VAL A 1 168 ? 12.239 1.861 3.032 1.00 97.62 168 VAL A C 1
ATOM 1258 O O . VAL A 1 168 ? 11.315 1.051 3.001 1.00 97.62 168 VAL A O 1
ATOM 1261 N N . LYS A 1 169 ? 13.027 1.999 4.095 1.00 97.31 169 LYS A N 1
ATOM 1262 C CA . LYS A 1 169 ? 12.905 1.151 5.273 1.00 97.31 169 LYS A CA 1
ATOM 1263 C C . LYS A 1 169 ? 11.556 1.346 5.971 1.00 97.31 169 LYS A C 1
ATOM 1265 O O . LYS A 1 169 ? 11.192 2.461 6.354 1.00 97.31 169 LYS A O 1
ATOM 1270 N N . ILE A 1 170 ? 10.869 0.230 6.223 1.00 96.81 170 ILE A N 1
ATOM 1271 C CA . ILE A 1 170 ? 9.568 0.199 6.898 1.00 96.81 170 ILE A CA 1
ATOM 1272 C C . ILE A 1 170 ? 9.674 -0.407 8.299 1.00 96.81 170 ILE A C 1
ATOM 1274 O O . ILE A 1 170 ? 10.061 -1.561 8.489 1.00 96.81 170 ILE A O 1
ATOM 1278 N N . SER A 1 171 ? 9.265 0.368 9.302 1.00 95.25 171 SER A N 1
ATOM 1279 C CA . SER A 1 171 ? 9.050 -0.114 10.666 1.00 95.25 171 SER A CA 1
ATOM 1280 C C . SER A 1 171 ? 7.627 -0.645 10.805 1.00 95.25 171 SER A C 1
ATOM 1282 O O . SER A 1 171 ? 6.657 0.107 10.725 1.00 95.25 171 SER A O 1
ATOM 1284 N N . LYS A 1 172 ? 7.498 -1.958 11.006 1.00 93.88 172 LYS A N 1
ATOM 1285 C CA . LYS A 1 172 ? 6.205 -2.616 11.212 1.00 93.88 172 LYS A CA 1
ATOM 1286 C C . LYS A 1 172 ? 5.773 -2.498 12.664 1.00 93.88 172 LYS A C 1
ATOM 1288 O O . LYS A 1 172 ? 6.496 -2.904 13.574 1.00 93.88 172 LYS A O 1
ATOM 1293 N N . HIS A 1 173 ? 4.565 -2.007 12.864 1.00 90.62 173 HIS A N 1
ATOM 1294 C CA . HIS A 1 173 ? 3.903 -1.927 14.148 1.00 90.62 173 HIS A CA 1
ATOM 1295 C C . HIS A 1 173 ? 2.646 -2.782 14.086 1.00 90.62 173 HIS A C 1
ATOM 1297 O O . HIS A 1 173 ? 1.805 -2.641 13.199 1.00 90.62 173 HIS A O 1
ATOM 1303 N N . GLN A 1 174 ? 2.527 -3.690 15.039 1.00 82.56 174 GLN A N 1
ATOM 1304 C CA . GLN A 1 174 ? 1.263 -4.332 15.342 1.00 82.56 174 GLN A CA 1
ATOM 1305 C C . GLN A 1 174 ? 0.650 -3.525 16.479 1.00 82.56 174 GLN A C 1
ATOM 1307 O O . GLN A 1 174 ? 1.360 -3.256 17.455 1.00 82.56 174 GLN A O 1
ATOM 1312 N N . ALA A 1 175 ? -0.632 -3.167 16.401 1.00 65.38 175 ALA A N 1
ATOM 1313 C CA . ALA A 1 175 ? -1.370 -2.833 17.606 1.00 65.38 175 ALA A CA 1
ATOM 1314 C C . ALA A 1 175 ? -1.250 -4.049 18.531 1.00 65.38 175 ALA A C 1
ATOM 1316 O O . ALA A 1 175 ? -1.881 -5.085 18.324 1.00 65.38 175 ALA A O 1
ATOM 1317 N N . GLN A 1 176 ? -0.341 -3.966 19.505 1.00 49.19 176 GLN A N 1
ATOM 1318 C CA . GLN A 1 176 ? -0.313 -4.918 20.594 1.00 49.19 176 GLN A CA 1
ATOM 1319 C C . GLN A 1 176 ? -1.702 -4.809 21.203 1.00 49.19 176 GLN A C 1
ATOM 1321 O O . GLN A 1 176 ? -2.080 -3.741 21.685 1.00 49.19 176 GLN A O 1
ATOM 1326 N N . ILE A 1 177 ? -2.460 -5.902 21.175 1.00 45.66 177 ILE A N 1
ATOM 1327 C CA . ILE A 1 177 ? -3.473 -6.099 22.194 1.00 45.66 177 ILE A CA 1
ATOM 1328 C C . ILE A 1 177 ? -2.658 -6.044 23.480 1.00 45.66 177 ILE A C 1
ATOM 1330 O O . ILE A 1 177 ? -1.992 -7.014 23.850 1.00 45.66 177 ILE A O 1
ATOM 1334 N N . SER A 1 178 ? -2.621 -4.885 24.139 1.00 35.28 178 SER A N 1
ATOM 1335 C CA . SER A 1 1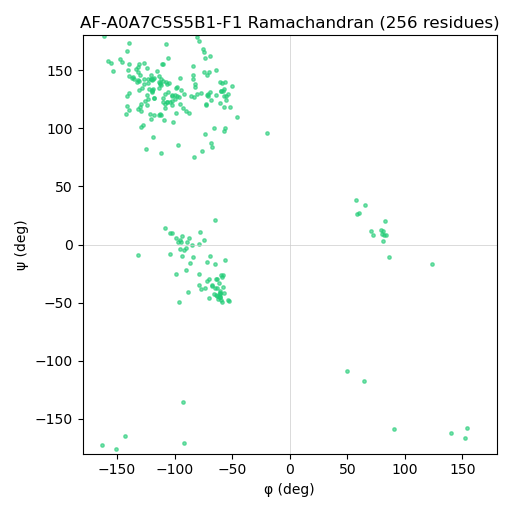78 ? -2.376 -4.909 25.560 1.00 35.28 178 SER A CA 1
ATOM 1336 C C . SER A 1 178 ? -3.415 -5.896 26.060 1.00 35.28 178 SER A C 1
ATOM 1338 O O . SER A 1 178 ? -4.616 -5.710 25.887 1.00 35.28 178 SER A O 1
ATOM 1340 N N . ASN A 1 179 ? -2.957 -6.990 26.654 1.00 35.78 179 ASN A N 1
ATOM 1341 C CA . ASN A 1 179 ? -3.826 -7.934 27.345 1.00 35.78 179 ASN A CA 1
ATOM 1342 C C . ASN A 1 179 ? -4.488 -7.283 28.583 1.00 35.78 179 ASN A C 1
ATOM 1344 O O . ASN A 1 179 ? -4.942 -7.969 29.495 1.00 35.78 179 ASN A O 1
ATOM 1348 N N . GLU A 1 180 ? -4.558 -5.953 28.630 1.00 36.06 180 GLU A N 1
ATOM 1349 C CA . GLU A 1 180 ? -5.629 -5.248 29.293 1.00 36.06 180 GLU A CA 1
ATOM 1350 C C . GLU A 1 180 ? -6.884 -5.502 28.473 1.00 36.06 180 GLU A C 1
ATOM 1352 O O . GLU A 1 180 ? -7.201 -4.779 27.538 1.00 36.06 180 GLU A O 1
ATOM 1357 N N . LEU A 1 181 ? -7.540 -6.613 28.806 1.00 35.16 181 LEU A N 1
ATOM 1358 C CA . LEU A 1 181 ? -8.932 -6.910 28.522 1.00 35.16 181 LEU A CA 1
ATOM 1359 C C . LEU A 1 181 ? -9.702 -5.607 28.230 1.00 35.16 181 LEU A C 1
ATOM 1361 O O . LEU A 1 181 ? -10.128 -4.932 29.169 1.00 35.16 181 LEU A O 1
ATOM 1365 N N . PHE A 1 182 ? -9.867 -5.242 26.952 1.00 43.09 182 PHE A N 1
ATOM 1366 C CA . PHE A 1 182 ? -10.791 -4.185 26.554 1.00 43.09 182 PHE A CA 1
ATOM 1367 C C . PHE A 1 182 ? -12.180 -4.738 26.851 1.00 43.09 182 PHE A C 1
ATOM 1369 O O . PHE A 1 182 ? -12.848 -5.359 26.024 1.00 43.09 182 PHE A O 1
ATOM 1376 N N . VAL A 1 183 ? -12.595 -4.599 28.107 1.00 47.69 183 VAL A N 1
ATOM 1377 C CA . VAL A 1 183 ? -13.966 -4.828 28.514 1.00 47.69 183 VAL A CA 1
ATOM 1378 C C . VAL A 1 183 ? -14.735 -3.731 27.813 1.00 47.69 183 VAL A C 1
ATOM 1380 O O . VAL A 1 183 ? -14.720 -2.596 28.279 1.00 47.69 183 VAL A O 1
ATOM 1383 N N . ALA A 1 184 ? -15.377 -4.057 26.689 1.00 59.38 184 ALA A N 1
ATOM 1384 C CA . ALA A 1 184 ? -16.351 -3.173 26.068 1.00 59.38 184 ALA A CA 1
ATOM 1385 C C . ALA A 1 184 ? -17.268 -2.654 27.181 1.00 59.38 184 ALA A C 1
ATOM 1387 O O . ALA A 1 184 ? -17.997 -3.432 27.811 1.00 59.38 184 ALA A O 1
ATOM 1388 N N . VAL A 1 185 ? -17.138 -1.365 27.501 1.00 69.94 185 VAL A N 1
ATOM 1389 C CA . VAL A 1 185 ? -17.831 -0.768 28.634 1.00 69.94 185 VAL A CA 1
ATOM 1390 C C . VAL A 1 185 ? -19.296 -0.637 28.241 1.00 69.94 185 VAL A C 1
ATOM 1392 O O . VAL A 1 185 ? -19.700 0.294 27.551 1.00 69.94 185 VAL A O 1
ATOM 1395 N N . LYS A 1 186 ? -20.099 -1.627 28.630 1.00 81.12 186 LYS A N 1
ATOM 1396 C CA . LYS A 1 186 ? -21.544 -1.627 28.434 1.00 81.12 186 LYS A CA 1
ATOM 1397 C C . LYS A 1 186 ? -22.147 -0.606 29.377 1.00 81.12 186 LYS A C 1
ATOM 1399 O O . LYS A 1 186 ? -21.877 -0.654 30.576 1.00 81.12 186 LYS A O 1
ATOM 1404 N N . THR A 1 187 ? -22.985 0.266 28.836 1.00 88.06 187 THR A N 1
ATOM 1405 C CA . THR A 1 187 ? -23.749 1.235 29.614 1.00 88.06 187 THR A CA 1
ATOM 1406 C C . THR A 1 187 ? -25.241 1.033 29.391 1.00 88.06 187 THR A C 1
ATOM 1408 O O . THR A 1 187 ? -25.689 0.691 28.294 1.00 88.06 187 THR A O 1
ATOM 1411 N N . SER A 1 188 ? -26.032 1.204 30.444 1.00 90.06 188 SER A N 1
ATOM 1412 C CA . SER A 1 188 ? -27.489 1.225 30.352 1.00 90.06 188 SER A CA 1
ATOM 1413 C C . SER A 1 188 ? -28.052 2.305 31.265 1.00 90.06 188 SER A C 1
ATOM 1415 O O . SER A 1 188 ? -27.490 2.588 32.322 1.00 90.06 188 SER A O 1
ATOM 1417 N N . VAL A 1 189 ? -29.138 2.948 30.830 1.00 94.44 189 VAL A N 1
ATOM 1418 C CA . VAL A 1 189 ? -29.745 4.056 31.574 1.00 94.44 189 VAL A CA 1
ATOM 1419 C C . VAL A 1 189 ? -31.235 3.833 31.737 1.00 94.44 189 VAL A C 1
ATOM 1421 O O . VAL A 1 189 ? -31.967 3.758 30.748 1.00 94.44 189 VAL A O 1
ATOM 1424 N N . TYR A 1 190 ? -31.686 3.729 32.983 1.00 94.25 190 TYR A N 1
ATOM 1425 C CA . TYR A 1 190 ? -33.065 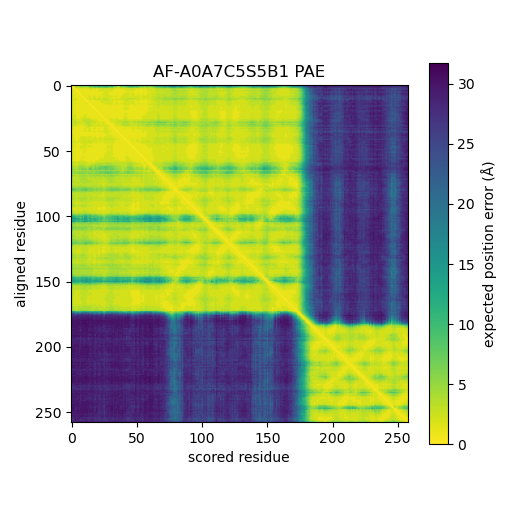3.381 33.310 1.00 94.25 190 TYR A CA 1
ATOM 1426 C C . TYR A 1 190 ? -33.494 3.895 34.699 1.00 94.25 190 TYR A C 1
ATOM 1428 O O . TYR A 1 190 ? -32.662 4.070 35.582 1.00 94.25 190 TYR A O 1
ATOM 1436 N N . PRO A 1 191 ? -34.798 4.088 34.946 1.00 93.94 191 PRO A N 1
ATOM 1437 C CA . PRO A 1 191 ? -35.855 4.091 33.946 1.00 93.94 191 PRO A CA 1
ATOM 1438 C C . PRO A 1 191 ? -35.741 5.331 33.058 1.00 93.94 191 PRO A C 1
ATOM 1440 O O . PRO A 1 191 ? -35.291 6.386 33.488 1.00 93.94 191 PRO A O 1
ATOM 1443 N N . ASN A 1 192 ? -36.146 5.205 31.802 1.00 91.88 192 ASN A N 1
ATOM 1444 C CA . ASN A 1 192 ? -36.242 6.335 30.895 1.00 91.88 192 ASN A CA 1
ATOM 1445 C C . ASN A 1 192 ? -37.480 6.140 30.011 1.00 91.88 192 ASN A C 1
ATOM 1447 O O . ASN A 1 192 ? -37.486 5.204 29.209 1.00 91.88 192 ASN A O 1
ATOM 1451 N N . PRO A 1 193 ? -38.534 6.967 30.137 1.00 95.00 193 PRO A N 1
ATOM 1452 C CA . PRO A 1 193 ? -38.635 8.198 30.944 1.00 95.00 193 PRO A CA 1
ATOM 1453 C C . PRO A 1 193 ? -38.638 8.005 32.475 1.00 95.00 193 PRO A C 1
ATOM 1455 O O . PRO A 1 193 ? -38.933 6.913 32.955 1.00 95.00 193 PRO A O 1
ATOM 1458 N N . SER A 1 194 ? -38.366 9.075 33.236 1.00 94.75 194 SER A N 1
ATOM 1459 C CA . SER A 1 194 ? -38.325 9.095 34.713 1.00 94.75 194 SER A CA 1
ATOM 1460 C C . SER A 1 194 ? -38.921 10.383 35.311 1.00 94.75 194 SER A C 1
ATOM 1462 O O . SER A 1 194 ? -39.099 11.371 34.605 1.00 94.75 194 SER A O 1
ATOM 1464 N N . ALA A 1 195 ? -39.192 10.400 36.622 1.00 94.38 195 ALA A N 1
ATOM 1465 C CA . ALA A 1 195 ? -39.546 11.595 37.404 1.00 94.38 195 ALA A CA 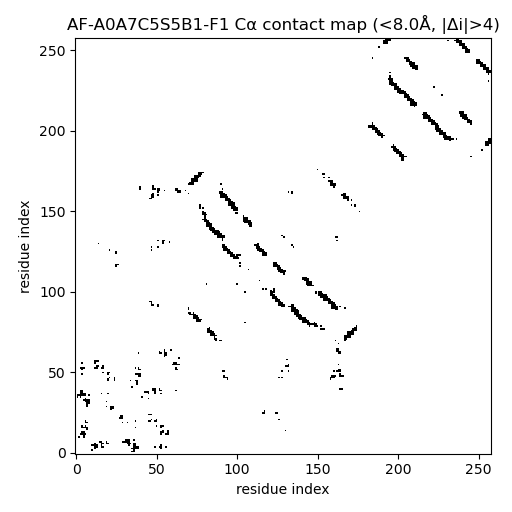1
ATOM 1466 C C . ALA A 1 195 ? -38.330 12.485 37.761 1.00 94.38 195 ALA A C 1
ATOM 1468 O O . ALA A 1 195 ? -38.437 13.380 38.593 1.00 94.38 195 ALA A O 1
ATOM 1469 N N . GLY A 1 196 ? -37.165 12.214 37.165 1.00 92.94 196 GLY A N 1
ATOM 1470 C CA . GLY A 1 196 ? -35.924 12.963 37.377 1.00 92.94 196 GLY A CA 1
ATOM 1471 C C . GLY A 1 196 ? -34.756 12.097 37.838 1.00 92.94 196 GLY A C 1
ATOM 1472 O O . GLY A 1 196 ? -33.620 12.515 37.687 1.00 92.94 196 GLY A O 1
ATOM 1473 N N . ILE A 1 197 ? -35.004 10.880 38.324 1.00 95.81 197 ILE A N 1
ATOM 1474 C CA . ILE A 1 197 ? -33.955 9.976 38.819 1.00 95.81 197 ILE A CA 1
ATOM 1475 C C . ILE A 1 197 ? -33.653 8.899 37.775 1.00 95.81 197 ILE A C 1
ATOM 1477 O O . ILE A 1 197 ? -34.533 8.111 37.424 1.00 95.81 197 ILE A O 1
ATOM 1481 N N . PHE A 1 198 ? -32.413 8.826 37.306 1.00 96.38 198 PHE A N 1
ATOM 1482 C CA . PHE A 1 198 ? -31.948 7.793 36.380 1.00 96.38 198 PHE A CA 1
ATOM 1483 C C . PHE A 1 198 ? -30.819 7.000 37.024 1.00 96.38 198 PHE A C 1
ATOM 1485 O O . PHE A 1 198 ? -29.958 7.565 37.689 1.00 96.38 198 PHE A O 1
ATOM 1492 N N . ASN A 1 199 ? -30.795 5.697 36.788 1.00 95.38 199 ASN A N 1
ATOM 1493 C CA . ASN A 1 199 ? -29.658 4.852 37.101 1.00 95.38 199 ASN A CA 1
ATOM 1494 C C . ASN A 1 199 ? -28.860 4.627 35.819 1.00 95.38 199 ASN A C 1
ATOM 1496 O O . ASN A 1 199 ? -29.420 4.193 34.815 1.00 95.38 199 ASN A O 1
ATOM 1500 N N . LEU A 1 200 ? -27.572 4.936 35.872 1.00 95.25 200 LEU A N 1
ATOM 1501 C CA . LEU A 1 200 ? -26.565 4.636 34.871 1.00 95.25 200 LEU A CA 1
ATOM 1502 C C . LEU A 1 200 ? -25.769 3.429 35.370 1.00 95.25 200 LEU A C 1
ATOM 1504 O O . LEU A 1 200 ? -24.965 3.547 36.293 1.00 95.25 200 LEU A O 1
ATOM 1508 N N . GLU A 1 201 ? -26.014 2.263 34.786 1.00 93.75 201 GLU A N 1
ATOM 1509 C CA . GLU A 1 201 ? -25.211 1.069 35.037 1.00 93.75 201 GLU A CA 1
ATOM 1510 C C . GLU A 1 201 ? -24.089 0.997 34.003 1.00 93.75 201 GLU A C 1
ATOM 1512 O O . GLU A 1 201 ? -24.346 1.113 32.804 1.00 93.75 201 GLU A O 1
ATOM 1517 N N . THR A 1 202 ? -22.852 0.807 34.456 1.00 91.00 202 THR A N 1
ATOM 1518 C CA . THR A 1 202 ? -21.671 0.692 33.596 1.00 91.00 202 THR A CA 1
ATOM 1519 C C . THR A 1 202 ? -20.827 -0.524 33.970 1.00 91.00 202 THR A C 1
ATOM 1521 O O . THR A 1 202 ? -20.627 -0.831 35.148 1.00 91.00 202 THR A O 1
ATOM 1524 N N . SER A 1 203 ? -20.287 -1.229 32.974 1.00 86.25 203 SER A N 1
ATOM 1525 C CA . SER A 1 203 ? -19.365 -2.348 33.200 1.00 86.25 203 SER A CA 1
ATOM 1526 C C . SER A 1 203 ? -17.898 -1.928 33.372 1.00 86.25 203 SER A C 1
ATOM 1528 O O . SER A 1 203 ? -17.058 -2.800 33.593 1.00 86.25 203 SER A O 1
ATOM 1530 N N . GLY A 1 204 ? -17.584 -0.628 33.302 1.00 86.00 204 GLY A N 1
ATOM 1531 C CA . GLY A 1 204 ? -16.218 -0.090 33.344 1.00 86.00 204 GLY A CA 1
ATOM 1532 C C . GLY A 1 204 ? -16.145 1.411 33.649 1.00 86.00 204 GLY A C 1
ATOM 1533 O O . GLY A 1 204 ? -17.145 2.023 34.024 1.00 86.00 204 GLY A O 1
ATOM 1534 N N . ARG A 1 205 ? -14.942 1.991 33.547 1.00 86.12 205 ARG A N 1
ATOM 1535 C CA . ARG A 1 205 ? -14.708 3.414 33.839 1.00 86.12 205 ARG A CA 1
ATOM 1536 C C . ARG A 1 205 ? -15.198 4.286 32.684 1.00 86.12 205 ARG A C 1
ATOM 1538 O O . ARG A 1 205 ? -14.854 4.023 31.539 1.00 86.12 205 ARG A O 1
ATOM 1545 N N . ILE A 1 206 ? -15.983 5.308 33.005 1.00 90.06 206 ILE A N 1
ATOM 1546 C CA . ILE A 1 206 ? -16.544 6.273 32.058 1.00 90.06 206 ILE A CA 1
ATOM 1547 C C . ILE A 1 206 ? -16.492 7.683 32.638 1.00 90.06 206 ILE A C 1
ATOM 1549 O O . ILE A 1 206 ? -16.580 7.871 33.854 1.00 90.06 206 ILE A O 1
ATOM 1553 N N . THR A 1 207 ? -16.472 8.669 31.751 1.00 92.69 207 THR A N 1
ATOM 1554 C CA . THR A 1 207 ? -16.845 10.050 32.074 1.00 92.69 207 THR A CA 1
ATOM 1555 C C . THR A 1 207 ? -18.205 10.320 31.443 1.00 92.69 207 THR A C 1
ATOM 1557 O O . THR A 1 207 ? -18.445 9.909 30.310 1.00 92.69 207 THR A O 1
ATOM 1560 N N . TYR A 1 208 ? -19.121 11.001 32.128 1.00 94.12 208 TYR A N 1
ATOM 1561 C CA . TYR A 1 208 ? -20.393 11.404 31.530 1.00 94.12 208 TYR A CA 1
ATOM 1562 C C . 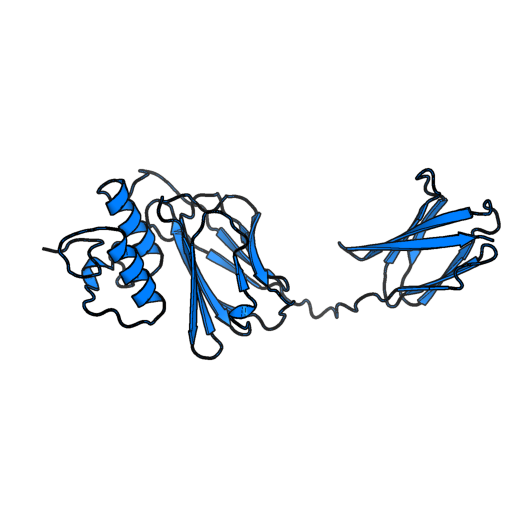TYR A 1 208 ? -20.713 12.877 31.758 1.00 94.12 208 TYR A C 1
ATOM 1564 O O . TYR A 1 208 ? -20.257 13.497 32.716 1.00 94.12 208 TYR A O 1
ATOM 1572 N N . GLN A 1 209 ? -21.532 13.424 30.862 1.00 96.50 209 GLN A N 1
ATOM 1573 C CA . GLN A 1 209 ? -22.083 14.771 30.933 1.00 96.50 209 GLN A CA 1
ATOM 1574 C C . GLN A 1 209 ? -23.586 14.744 30.694 1.00 96.50 209 GLN A C 1
ATOM 1576 O O . GLN A 1 209 ? -24.051 14.154 29.718 1.00 96.50 209 GLN A O 1
ATOM 1581 N N . VAL A 1 210 ? -24.343 15.441 31.536 1.00 96.25 210 VAL A N 1
ATOM 1582 C CA . VAL A 1 210 ? -25.759 15.721 31.283 1.00 96.25 210 VAL A CA 1
ATOM 1583 C C . VAL A 1 210 ? -25.883 17.133 30.739 1.00 96.25 210 VAL A C 1
ATOM 1585 O O . VAL A 1 210 ? -25.380 18.080 31.336 1.00 96.25 210 VAL A O 1
ATOM 1588 N N . VAL A 1 211 ? -26.572 17.282 29.616 1.00 93.88 211 VAL A N 1
ATOM 1589 C CA . VAL A 1 211 ? -26.729 18.547 28.897 1.00 93.88 211 VAL A CA 1
ATOM 1590 C C . VAL A 1 211 ? -28.214 18.817 28.668 1.00 93.88 211 VAL A C 1
ATOM 1592 O O . VAL A 1 211 ? -28.967 17.899 28.341 1.00 93.88 211 VAL A O 1
ATOM 1595 N N . ASP A 1 212 ? -28.657 20.059 28.842 1.00 92.75 212 ASP A N 1
ATOM 1596 C CA . ASP A 1 212 ? -30.022 20.455 28.481 1.00 92.75 212 ASP A CA 1
ATOM 1597 C C . ASP A 1 212 ? -30.189 20.688 26.964 1.00 92.75 212 ASP A C 1
ATOM 1599 O O . ASP A 1 212 ? -29.232 20.639 26.189 1.00 92.75 212 ASP A O 1
ATOM 1603 N N . MET A 1 213 ? -31.419 20.956 26.513 1.00 87.56 213 MET A N 1
ATOM 1604 C CA . MET A 1 213 ? -31.698 21.203 25.088 1.00 87.56 213 MET A CA 1
ATOM 1605 C C . MET A 1 213 ? -31.027 22.467 24.524 1.00 87.56 213 MET A C 1
ATOM 1607 O O . MET A 1 213 ? -30.946 22.615 23.309 1.00 87.56 213 MET A O 1
ATOM 1611 N N . MET A 1 214 ? -30.567 23.385 25.380 1.00 88.06 214 MET A N 1
ATOM 1612 C CA . MET A 1 214 ? -29.848 24.598 24.977 1.00 88.06 214 MET A CA 1
ATOM 1613 C C . MET A 1 214 ? -28.332 24.363 24.896 1.00 88.06 214 MET A C 1
ATOM 1615 O O . MET A 1 214 ? -27.584 25.301 24.632 1.00 88.06 214 MET A O 1
ATOM 1619 N N . GLY A 1 215 ? -27.864 23.133 25.137 1.00 83.19 215 GLY A N 1
ATOM 1620 C CA . GLY A 1 215 ? -26.445 22.793 25.132 1.00 83.19 215 GLY A CA 1
ATOM 1621 C C . GLY A 1 215 ? -25.719 23.130 26.437 1.00 83.19 215 GLY A C 1
ATOM 1622 O O . GLY A 1 215 ? -24.495 23.016 26.486 1.00 83.19 215 GLY A O 1
ATOM 1623 N N . ARG A 1 216 ? -26.429 23.531 27.502 1.00 89.44 216 ARG A N 1
ATOM 1624 C CA . ARG A 1 216 ? -25.803 23.848 28.794 1.00 89.44 216 ARG A CA 1
ATOM 1625 C C . ARG A 1 216 ? -25.517 22.569 29.568 1.00 89.44 216 ARG A C 1
ATOM 1627 O O . ARG A 1 216 ? -26.407 21.739 29.751 1.00 89.44 216 ARG A O 1
ATOM 1634 N N . ILE A 1 217 ? -24.284 22.435 30.050 1.00 92.75 217 ILE A N 1
ATOM 1635 C CA . ILE A 1 217 ? -23.857 21.311 30.888 1.00 92.75 217 ILE A CA 1
ATOM 1636 C C . ILE A 1 217 ? -24.485 21.470 32.277 1.00 92.75 217 ILE A C 1
ATOM 1638 O O . ILE A 1 217 ? -24.282 22.477 32.953 1.00 92.75 217 ILE A O 1
ATOM 1642 N N . ILE A 1 218 ? -25.273 20.478 32.677 1.00 94.69 218 ILE A N 1
ATOM 1643 C CA . ILE A 1 218 ? -25.943 20.385 33.976 1.00 94.69 218 ILE A CA 1
ATOM 1644 C C . ILE A 1 218 ? -25.035 19.710 35.005 1.00 94.69 218 ILE A C 1
ATOM 1646 O O . ILE A 1 218 ? -24.987 20.153 36.149 1.00 94.69 218 ILE A O 1
ATOM 1650 N N . GLU A 1 219 ? -24.323 18.661 34.591 1.00 92.00 219 GLU A N 1
ATOM 1651 C CA . GLU A 1 219 ? -23.379 17.905 35.418 1.00 92.00 219 GLU A CA 1
ATOM 1652 C C . GLU A 1 219 ? -22.315 17.248 34.531 1.00 92.00 219 GLU A C 1
ATOM 1654 O O . GLU A 1 219 ? -22.615 16.854 33.400 1.00 92.00 219 GLU A O 1
ATOM 1659 N N . THR A 1 220 ? -21.107 17.095 35.080 1.00 93.25 220 THR A N 1
ATOM 1660 C CA . THR A 1 220 ? -20.036 16.228 34.573 1.00 93.25 220 THR A CA 1
ATOM 1661 C C . THR A 1 220 ? -19.558 15.342 35.717 1.00 93.25 220 THR A C 1
ATOM 1663 O O . THR A 1 220 ? -19.326 15.857 36.811 1.00 93.25 220 THR A O 1
ATOM 1666 N N . ASN A 1 221 ? -19.381 14.044 35.480 1.00 93.06 221 ASN A N 1
ATOM 1667 C CA . ASN A 1 221 ? -18.885 13.125 36.502 1.00 93.06 221 ASN A CA 1
ATOM 1668 C C . ASN A 1 221 ? -18.046 11.992 35.900 1.00 93.06 221 ASN A C 1
ATOM 1670 O O . ASN A 1 221 ? -18.172 11.679 34.715 1.00 93.06 221 ASN A O 1
ATOM 1674 N N . GLU A 1 222 ? -17.225 11.358 36.732 1.00 91.44 222 GLU A N 1
ATOM 1675 C CA . GLU A 1 222 ? -16.435 10.175 36.388 1.00 91.44 222 GLU A CA 1
ATOM 1676 C C . GLU A 1 222 ? -16.847 9.019 37.293 1.00 91.44 222 GLU A C 1
ATOM 1678 O O . GLU A 1 222 ? -16.933 9.169 38.511 1.00 91.44 222 GLU A O 1
ATOM 1683 N N . THR A 1 223 ? -17.113 7.851 36.714 1.00 88.38 223 THR A N 1
ATOM 1684 C CA . THR A 1 223 ? -17.523 6.676 37.487 1.00 88.38 223 THR A CA 1
ATOM 1685 C C . THR A 1 223 ? -16.887 5.398 36.957 1.00 88.38 223 THR A C 1
ATOM 1687 O O . THR A 1 223 ? -16.535 5.301 35.784 1.00 88.38 223 THR A O 1
ATOM 1690 N N . GLY A 1 224 ? -16.672 4.434 37.852 1.00 87.44 224 GLY A N 1
ATOM 1691 C CA . GLY A 1 224 ? -16.161 3.098 37.544 1.00 87.44 224 GLY A CA 1
ATOM 1692 C C . GLY A 1 224 ? -17.286 2.098 37.282 1.00 87.44 224 GLY A C 1
ATOM 1693 O O . GLY A 1 224 ? -18.455 2.465 37.247 1.00 87.44 224 GLY A O 1
ATOM 1694 N N . LYS A 1 225 ? -16.941 0.809 37.174 1.00 88.25 225 LYS A N 1
ATOM 1695 C CA . LYS A 1 225 ? -17.927 -0.279 37.081 1.00 88.25 225 LYS A CA 1
ATOM 1696 C C . LYS A 1 225 ? -18.923 -0.215 38.246 1.00 88.25 225 LYS A C 1
ATOM 1698 O O . LYS A 1 225 ? -18.509 -0.224 39.404 1.00 88.25 225 LYS A O 1
ATOM 1703 N N . GLY A 1 226 ? -20.214 -0.260 37.940 1.00 89.75 226 GLY A N 1
ATOM 1704 C CA . GLY A 1 226 ? -21.281 -0.271 38.933 1.00 89.75 226 GLY A CA 1
ATOM 1705 C C . GLY A 1 226 ? -22.476 0.578 38.529 1.00 89.75 226 GLY A C 1
ATOM 1706 O O . GLY A 1 226 ? -22.667 0.902 37.358 1.00 89.75 226 GLY A O 1
ATOM 1707 N N . LEU A 1 227 ? -23.290 0.908 39.527 1.00 92.88 227 LEU A N 1
ATOM 1708 C CA . LEU A 1 227 ? -24.502 1.697 39.374 1.00 92.88 227 LEU A CA 1
ATOM 1709 C C . LEU A 1 227 ? -24.255 3.119 39.883 1.00 92.88 227 LEU A C 1
ATOM 1711 O O . LEU A 1 227 ? -23.911 3.301 41.049 1.00 92.88 227 LEU A O 1
ATOM 1715 N N . GLN A 1 228 ? -24.471 4.112 39.027 1.00 94.88 228 GLN A N 1
ATOM 1716 C CA . GLN A 1 228 ? -24.442 5.530 39.370 1.00 94.88 228 GLN A CA 1
ATOM 1717 C C . GLN A 1 228 ? -25.842 6.123 39.228 1.00 94.88 228 GLN A C 1
ATOM 1719 O O . GLN A 1 228 ? -26.555 5.817 38.276 1.00 94.88 228 GLN A O 1
ATOM 1724 N N . GLN A 1 229 ? -26.238 7.001 40.145 1.00 95.25 229 GLN A N 1
ATOM 1725 C CA . GLN A 1 229 ? -27.505 7.716 40.042 1.00 95.25 229 GLN A CA 1
ATOM 1726 C C . GLN A 1 229 ? -27.284 9.121 39.474 1.00 95.25 229 GLN A C 1
ATOM 1728 O O . GLN A 1 229 ? -26.380 9.837 39.901 1.00 95.25 229 GLN A O 1
ATOM 1733 N N . ILE A 1 230 ? -28.127 9.501 38.519 1.00 96.19 230 ILE A N 1
ATOM 1734 C CA . ILE A 1 230 ? -28.232 10.844 37.955 1.00 96.19 230 ILE A CA 1
ATOM 1735 C C . ILE A 1 230 ? -29.545 11.435 38.466 1.00 96.19 230 ILE A C 1
ATOM 1737 O O . ILE A 1 230 ? -30.620 10.906 38.167 1.00 96.19 230 ILE A O 1
ATOM 1741 N N . ASP A 1 231 ? -29.456 12.525 39.226 1.00 95.62 231 ASP A N 1
ATOM 1742 C CA . ASP A 1 231 ? -30.608 13.201 39.818 1.00 95.62 231 ASP A CA 1
ATOM 1743 C C . ASP A 1 231 ? -30.875 14.553 39.136 1.00 95.62 231 ASP A C 1
ATOM 1745 O O . ASP A 1 231 ? -30.169 15.545 39.314 1.00 95.62 231 ASP A O 1
ATOM 1749 N N . LEU A 1 232 ? -31.942 14.583 38.345 1.00 95.25 232 LEU A N 1
ATOM 1750 C CA . LEU A 1 232 ? -32.482 15.755 37.666 1.00 95.25 232 LEU A CA 1
ATOM 1751 C C . LEU A 1 232 ? -33.807 16.221 38.287 1.00 95.25 232 LEU A C 1
ATOM 1753 O O . LEU A 1 232 ? -34.503 17.025 37.674 1.00 95.25 232 LEU A O 1
ATOM 1757 N N . THR A 1 233 ? -34.180 15.757 39.484 1.00 92.88 233 THR A N 1
ATOM 1758 C CA . THR A 1 233 ? -35.452 16.128 40.141 1.00 92.88 233 THR A CA 1
ATOM 1759 C C . THR A 1 233 ? -35.557 17.625 40.429 1.00 92.88 233 THR A C 1
ATOM 1761 O O . THR A 1 233 ? -36.636 18.206 40.331 1.00 92.88 233 THR A O 1
ATOM 1764 N N . ALA A 1 234 ? -34.428 18.279 40.718 1.00 90.56 234 ALA A N 1
ATOM 1765 C CA . ALA A 1 234 ? -34.338 19.729 40.888 1.00 90.56 234 ALA A CA 1
ATOM 1766 C C . ALA A 1 234 ? -34.295 20.505 39.554 1.00 90.56 234 ALA A C 1
ATOM 1768 O O . ALA A 1 234 ? -34.145 21.730 39.550 1.00 90.56 234 ALA A O 1
ATOM 1769 N N . LYS A 1 235 ? -34.359 19.811 38.410 1.00 90.75 235 LYS A N 1
ATOM 1770 C CA . LYS A 1 235 ? -34.329 20.396 37.065 1.00 90.75 235 LYS A CA 1
ATOM 1771 C C . LYS A 1 235 ? -35.726 20.349 36.438 1.00 90.75 235 LYS A C 1
ATOM 1773 O O . LYS A 1 235 ? -36.616 19.635 36.887 1.00 90.75 235 LYS A O 1
ATOM 1778 N N . GLY A 1 236 ? -35.942 21.186 35.425 1.00 87.50 236 GLY A N 1
ATOM 1779 C CA . GLY A 1 236 ? -37.235 21.277 34.750 1.00 87.50 236 GLY A CA 1
ATOM 1780 C C . GLY A 1 236 ? -37.618 19.975 34.042 1.00 87.50 236 GLY A C 1
ATOM 1781 O O . GLY A 1 236 ? -36.768 19.240 33.551 1.00 87.50 236 GLY A O 1
ATOM 1782 N N . LYS A 1 237 ? -38.920 19.710 33.935 1.00 92.81 237 LYS A N 1
ATOM 1783 C CA . LYS A 1 237 ? -39.424 18.639 33.068 1.00 92.81 237 LYS A CA 1
ATOM 1784 C C . LYS A 1 237 ? -38.996 18.903 31.628 1.00 92.81 237 LYS A C 1
ATOM 1786 O O . LYS A 1 237 ? -39.059 20.045 31.168 1.00 92.81 237 LYS A O 1
ATOM 1791 N N . GLY A 1 238 ? -38.588 17.863 30.910 1.00 92.06 238 GLY A N 1
ATOM 1792 C CA . GLY A 1 238 ? -38.102 18.020 29.546 1.00 92.06 238 GLY A CA 1
ATOM 1793 C C . GLY A 1 238 ? -37.104 16.959 29.110 1.00 92.06 238 GLY A C 1
ATOM 1794 O O . GLY A 1 238 ? -36.953 15.906 29.732 1.00 92.06 238 GLY A O 1
ATOM 1795 N N . LEU A 1 239 ? -36.451 17.250 27.988 1.00 93.44 239 LEU A N 1
ATOM 1796 C CA . LEU A 1 239 ? -35.458 16.390 27.362 1.00 93.44 239 LEU A CA 1
ATOM 1797 C C . LEU A 1 239 ? -34.045 16.841 27.746 1.00 93.44 239 LEU A C 1
ATOM 1799 O O . LEU A 1 239 ? -33.716 18.024 27.662 1.00 93.44 239 LEU A O 1
ATOM 1803 N N . TYR A 1 240 ? -33.206 15.872 28.086 1.00 95.56 240 TYR A N 1
ATOM 1804 C CA . TYR A 1 240 ? -31.783 16.051 28.352 1.00 95.56 240 TYR A CA 1
ATOM 1805 C C . TYR A 1 240 ? -30.966 15.081 27.494 1.00 95.56 240 TYR A C 1
ATOM 1807 O O . TYR A 1 240 ? -31.460 14.032 27.074 1.00 95.56 240 TYR A O 1
ATOM 1815 N N . SER A 1 241 ? -29.709 15.423 27.234 1.00 94.75 241 SER A N 1
ATOM 1816 C CA . SER A 1 241 ? -28.738 14.552 26.575 1.00 94.75 241 SER A CA 1
ATOM 1817 C C . SER A 1 241 ? -27.709 14.089 27.595 1.00 94.75 241 SER A C 1
ATOM 1819 O O . SER A 1 241 ? -27.002 14.910 28.168 1.00 94.75 241 SER A O 1
ATOM 1821 N N . LEU A 1 242 ? -27.587 12.781 27.779 1.00 95.19 242 LEU A N 1
ATOM 1822 C CA . LEU A 1 242 ? -26.466 12.164 28.473 1.00 95.19 242 LEU A CA 1
ATOM 1823 C C . LEU A 1 242 ? -25.404 11.797 27.439 1.00 95.19 242 LEU A C 1
ATOM 1825 O O . LEU A 1 242 ? -25.667 10.987 26.554 1.00 95.19 242 LEU A O 1
ATOM 1829 N N . ARG A 1 243 ? -24.222 12.394 27.537 1.00 92.06 243 ARG A N 1
ATOM 1830 C CA . ARG A 1 243 ? -23.043 12.043 26.740 1.00 92.06 243 ARG A CA 1
ATOM 1831 C C . ARG A 1 243 ? -22.114 11.219 27.614 1.00 92.06 243 ARG A C 1
ATOM 1833 O O . ARG A 1 243 ? -21.818 11.643 28.723 1.00 92.06 243 ARG A O 1
ATOM 1840 N N . ILE A 1 244 ? -21.682 10.065 27.134 1.00 90.44 244 ILE A N 1
ATOM 1841 C CA . ILE A 1 244 ? -20.781 9.152 27.832 1.00 90.44 244 ILE A CA 1
ATOM 1842 C C . ILE A 1 244 ? -19.512 9.039 26.997 1.00 90.44 244 ILE A C 1
ATOM 1844 O O . ILE A 1 244 ? -19.590 8.717 25.814 1.00 90.44 244 ILE A O 1
ATOM 1848 N N . PHE A 1 245 ? -18.369 9.295 27.615 1.00 84.56 245 PHE A N 1
ATOM 1849 C CA . PHE A 1 245 ? -17.042 9.240 27.021 1.00 84.56 245 PHE A CA 1
ATOM 1850 C C . PHE A 1 245 ? -16.327 7.990 27.546 1.00 84.56 245 PHE A C 1
ATOM 1852 O O . PHE A 1 245 ? -16.208 7.802 28.761 1.00 84.56 245 PHE A O 1
ATOM 1859 N N . ILE A 1 246 ? -15.904 7.127 26.622 1.00 83.06 246 ILE A N 1
ATOM 1860 C CA . ILE A 1 246 ? -15.168 5.882 26.869 1.00 83.06 246 ILE A CA 1
ATOM 1861 C C . ILE A 1 246 ? -13.932 5.943 25.974 1.00 83.06 246 ILE A C 1
ATOM 1863 O O . ILE A 1 246 ? -14.049 5.753 24.765 1.00 83.06 246 ILE A O 1
ATOM 1867 N N . ASP A 1 247 ? -12.774 6.251 26.549 1.00 76.19 247 ASP A N 1
ATOM 1868 C CA . ASP A 1 247 ? -11.524 6.475 25.815 1.00 76.19 247 ASP A CA 1
ATOM 1869 C C . ASP A 1 247 ? -11.704 7.458 24.637 1.00 76.19 247 ASP A C 1
ATOM 1871 O O . ASP A 1 247 ? -11.912 8.652 24.855 1.00 76.19 247 ASP A O 1
ATOM 1875 N N . THR A 1 248 ? -11.659 6.974 23.391 1.00 62.25 248 THR A N 1
ATOM 1876 C CA . THR A 1 248 ? -11.854 7.772 22.166 1.00 62.25 248 THR A CA 1
ATOM 1877 C C . THR A 1 248 ? -13.302 7.786 21.657 1.00 62.25 248 THR A C 1
ATOM 1879 O O . THR A 1 248 ? -13.638 8.577 20.775 1.00 62.25 248 THR A O 1
ATOM 1882 N N . ALA A 1 249 ? -14.183 6.948 22.209 1.00 66.50 249 ALA A N 1
ATOM 1883 C CA . ALA A 1 249 ? -15.573 6.811 21.789 1.00 66.50 249 ALA A CA 1
ATOM 1884 C C . ALA A 1 249 ? -16.524 7.677 22.631 1.00 66.50 249 ALA A C 1
ATOM 1886 O O . ALA A 1 249 ? -16.385 7.812 23.848 1.00 66.50 249 ALA A O 1
ATOM 1887 N N . THR A 1 250 ? -17.553 8.233 21.987 1.00 77.75 250 THR A N 1
ATOM 1888 C CA . THR A 1 250 ? -18.636 8.967 22.660 1.00 77.75 250 THR A CA 1
ATOM 1889 C C . THR A 1 250 ? -19.985 8.339 22.328 1.00 77.75 250 THR A C 1
ATOM 1891 O O . THR A 1 250 ? -20.357 8.235 21.162 1.00 77.75 250 THR A O 1
ATOM 1894 N N . THR A 1 251 ? -20.752 7.964 23.351 1.00 81.19 251 THR A N 1
ATOM 1895 C CA . THR A 1 251 ? -22.132 7.470 23.218 1.00 81.19 251 THR A CA 1
ATOM 1896 C C . THR A 1 251 ? -23.112 8.501 23.766 1.00 81.19 251 THR A C 1
ATOM 1898 O O . THR A 1 251 ? -22.849 9.133 24.787 1.00 81.19 251 THR A O 1
ATOM 1901 N N . MET A 1 252 ? -24.260 8.686 23.109 1.00 83.94 252 MET A N 1
ATOM 1902 C CA . MET A 1 252 ? -25.295 9.619 23.562 1.00 83.94 252 MET A CA 1
ATOM 1903 C C . MET A 1 252 ? -26.624 8.920 23.845 1.00 83.94 252 MET A C 1
ATOM 1905 O O . MET A 1 252 ? -27.140 8.183 23.010 1.00 83.94 252 MET A O 1
ATOM 1909 N N . HIS A 1 253 ? -27.228 9.238 24.990 1.00 87.06 253 HIS A N 1
ATOM 1910 C CA . HIS A 1 253 ? -28.579 8.827 25.364 1.00 87.06 253 HIS A CA 1
ATOM 1911 C C . HIS A 1 253 ? -29.475 10.048 25.576 1.00 87.06 253 HIS A C 1
ATOM 1913 O O . HIS A 1 253 ? -29.068 11.061 26.140 1.00 87.06 253 HIS A O 1
ATOM 1919 N N . LYS A 1 254 ? -30.735 9.937 25.161 1.00 92.25 254 LYS A N 1
ATOM 1920 C CA . LYS A 1 254 ? -31.779 10.918 25.483 1.00 92.25 254 LYS A CA 1
ATOM 1921 C C . LYS A 1 254 ? -32.380 10.572 26.837 1.00 92.25 254 LYS A C 1
ATOM 1923 O O . LYS A 1 254 ? -32.826 9.444 26.983 1.00 92.25 254 LYS A O 1
ATOM 1928 N N . LEU A 1 255 ? -32.450 11.504 27.783 1.00 93.62 255 LEU A N 1
ATOM 1929 C CA . LEU A 1 255 ? -33.139 11.331 29.067 1.00 93.62 255 LEU A CA 1
ATOM 1930 C C . LEU A 1 255 ? -34.422 12.161 29.081 1.00 93.62 255 LEU A C 1
ATOM 1932 O O . LEU A 1 255 ? -34.396 13.349 28.761 1.00 93.62 255 LEU A O 1
ATOM 1936 N N . ILE A 1 256 ? -35.545 11.545 29.446 1.00 94.94 256 ILE A N 1
ATOM 1937 C CA . ILE A 1 256 ? -36.860 12.196 29.449 1.00 94.94 256 ILE A CA 1
ATOM 1938 C C . ILE A 1 256 ? -37.352 12.328 30.895 1.00 94.94 256 ILE A C 1
ATOM 1940 O O . ILE A 1 256 ? -37.679 11.322 31.527 1.00 94.94 256 ILE A O 1
ATOM 1944 N N . VAL A 1 257 ? -37.430 13.564 31.398 1.00 95.75 257 VAL A N 1
ATOM 1945 C CA . VAL A 1 257 ? -37.966 13.904 32.729 1.00 95.75 257 VAL A CA 1
ATOM 1946 C C . VAL A 1 257 ? -39.442 14.291 32.605 1.00 95.75 257 VAL A C 1
ATOM 1948 O O . VAL A 1 257 ? -39.772 15.226 31.869 1.00 95.75 257 VAL A O 1
ATOM 1951 N N . ARG A 1 258 ? -40.325 13.567 33.300 1.00 91.69 258 ARG A N 1
ATOM 1952 C CA . ARG A 1 258 ? -41.790 13.727 33.258 1.00 91.69 258 ARG A CA 1
ATOM 1953 C C . ARG A 1 258 ? -42.381 14.449 34.459 1.00 91.69 258 ARG A C 1
ATOM 1955 O O . ARG A 1 258 ? -41.784 14.462 35.550 1.00 91.69 258 ARG A O 1
#

pLDDT: mean 89.99, std 11.38, range [35.16, 98.56]

Nearest PDB structures (foldseek):
  8qb1-assembly1_A  TM=8.398E-01  e=3.610E-05  Tannerella forsythia
  8qb1-assembly6_F  TM=7.790E-01  e=5.587E-04  Tannerella forsythia
  6kg9-assembly1_A  TM=9.213E-01  e=1.580E-02  Clostridium acetobutylicum ATCC 824
  6kge-assembly2_B  TM=8.959E-01  e=4.727E-02  Clostridium acetobutylicum ATCC 824
  7zv9-assembly1_B  TM=2.748E-01  e=6.585E-04  Homo sapiens

Mean predicted aligned error: 13.37 Å

Foldseek 3Di:
DQAAQPQQPPPDQDPVSLVSLVCVQLVHDDPPTDQSNLPNVPPSDRDLLSSLQSLCCHVPVGLADDPPDDWAAKEWEDFQFAIKIATQQFWAKKKWKKFQADPVQKDFPDPQWDWDWHDDPRIIIIMIHHSNSRTDGHGIGGGIGGNGGTPPMDTDDMWIAGSSSDTHHYHYHYPPPPVPPPPVWDWDWDDAADQFKIKIAIQAWKWKFKADPVRDTPDIDIDTGGIDIGGCNVPDFAWIWMWIDDPPDIDIDIGGND

Sequence (258 aa):
DLLFGDSNCDISVNVLDAITTVNFILGNNPDPFCFDNADVNQDGIVDVIDIIGTINIILSGQKNMFPGLVSKDAGIFMNQDGITLKSDGTLAGLQFEIFGVHPSEVELALDGFEFMTAVNGNKITGLIFSFDNTPIPGGEISLLHFQSPNADAQWGHVVAGNLNAEEVKISKHQAQISNELFVAVKTSVYPNPSAGIFNLETSGRITYQVVDMMGRIIETNETGKGLQQIDLTAKGKGLYSLRIFIDTATTMHKLIVR